Protein AF-A0A350WXW8-F1 (afdb_monomer_lite)

Radius of gyration: 30.73 Å; chains: 1; bounding box: 74×35×95 Å

Foldseek 3Di:
DPLDLQPLVVQQWLALVSLLVLLVQEDAALDDVAQDPGSCPSVSSRGSYLVSSVSSVVQYQDGDPVDPRIDGYDQDDPRDGSVNSCVNSCVQPDDPNFAKDWDKPDQEEAAQDKIKIFIDGSDDPAQKWKWKWKDAPPDPDIDTPGDTDRDRMDMDGHNDFGKMKIKMWIDRPVHNDTHMDIGIHGYHYDPPPDPPVVVVVVPDQWDQDPVRDTDGDDDPPPPPPPPDDDD

Secondary structure (DSSP, 8-state):
--TTTT-SS-SSB-SHHHHHHHHHH--SSS--SS----TT-SS-SSS-SHHHHHHHHHTTT-B-TT-TTPPPP-S-BTTB-HHHHHHHTTTTS--SS--PEEEES-SEEETT--EEEEEE-S-SSS--EEEEEEEETT-SPPEEEEEEES--EEEE---S-EEEEEEEEEEETTEEEEEEEEEEEEEEPPP----HHHHHHHS-S--B-TTSPBPPP------S----S--

Sequence (231 aa):
LDVYLGDVNGDGAIDILDAYAIGQEYEPMLMSSESTTSSADITQDGVVNYADMYFVMMNYLMQDLTRTDSKVPEEFYNGYDLYDVLESCGYFDEDTSLNVELLLSEDVVEAGTSVDFTAIPPVDYVPFEYEFSVREVNDQTWTVVKARGSEATTTWTPEVAGEYSVKVRIFYDEVEYVWQDNKMLTVTPKPVVIPEALDDLSSSDYYVAGDGSISAPLELVVGEDAEEAIA

Structure (mmCIF, N/CA/C/O backbone):
data_AF-A0A350WXW8-F1
#
_entry.id   AF-A0A350WXW8-F1
#
loop_
_atom_site.group_PDB
_atom_site.id
_atom_site.type_symbol
_atom_site.label_atom_id
_atom_site.label_alt_id
_atom_site.label_comp_id
_atom_site.label_asym_id
_atom_site.label_entity_id
_atom_site.label_seq_id
_atom_site.pdbx_PDB_ins_code
_atom_site.Cartn_x
_atom_site.Cartn_y
_atom_site.Cartn_z
_atom_site.occupancy
_atom_site.B_iso_or_equiv
_atom_site.auth_seq_id
_atom_site.auth_comp_id
_atom_site.auth_asym_id
_atom_site.auth_atom_id
_atom_site.pdbx_PDB_model_num
ATOM 1 N N . LEU A 1 1 ? 0.344 13.768 -19.242 1.00 42.88 1 LEU A N 1
ATOM 2 C CA . LEU A 1 1 ? 0.739 12.432 -18.772 1.00 42.88 1 LEU A CA 1
ATOM 3 C C . LEU A 1 1 ? 1.687 11.903 -19.820 1.00 42.88 1 LEU A C 1
ATOM 5 O O . LEU A 1 1 ? 1.246 11.703 -20.947 1.00 42.88 1 LEU A O 1
ATOM 9 N N . ASP A 1 2 ? 2.977 11.878 -19.489 1.00 53.44 2 ASP A N 1
ATOM 10 C CA . ASP A 1 2 ? 4.008 11.310 -20.356 1.00 53.44 2 ASP A CA 1
ATOM 11 C C . ASP A 1 2 ? 3.681 9.838 -20.575 1.00 53.44 2 ASP A C 1
ATOM 13 O O . ASP A 1 2 ? 3.474 9.099 -19.619 1.00 53.44 2 ASP A O 1
ATOM 17 N N . VAL A 1 3 ? 3.567 9.428 -21.833 1.00 53.97 3 VAL A N 1
ATOM 18 C CA . VAL A 1 3 ? 3.064 8.098 -22.216 1.00 53.97 3 VAL A CA 1
ATOM 19 C C . VAL A 1 3 ? 4.159 7.020 -22.062 1.00 53.97 3 VAL A C 1
ATOM 21 O O . VAL A 1 3 ? 3.974 5.895 -22.503 1.00 53.97 3 VAL A O 1
ATOM 24 N N . TYR A 1 4 ? 5.289 7.354 -21.421 1.00 71.75 4 TYR A N 1
ATOM 25 C CA . TYR A 1 4 ? 6.512 6.537 -21.389 1.00 71.75 4 TYR A CA 1
ATOM 26 C C . TYR A 1 4 ? 7.240 6.551 -20.032 1.00 71.75 4 TYR A C 1
ATOM 28 O O . TYR A 1 4 ? 8.449 6.341 -19.976 1.00 71.75 4 TYR A O 1
ATOM 36 N N . LEU A 1 5 ? 6.535 6.833 -18.929 1.00 86.06 5 LEU A N 1
ATOM 37 C CA . LEU A 1 5 ? 7.116 6.668 -17.590 1.00 86.06 5 LEU A CA 1
ATOM 38 C C . LEU A 1 5 ? 7.503 5.193 -17.401 1.00 86.06 5 LEU A C 1
ATOM 40 O O . LEU A 1 5 ? 6.625 4.338 -17.423 1.00 86.06 5 LEU A O 1
ATOM 44 N N . GLY A 1 6 ? 8.797 4.902 -17.266 1.00 90.19 6 GLY A N 1
ATOM 45 C CA . GLY A 1 6 ? 9.328 3.534 -17.231 1.00 90.19 6 GLY A CA 1
ATOM 46 C C . GLY A 1 6 ? 10.377 3.219 -18.305 1.00 90.19 6 GLY A C 1
ATOM 47 O O . GLY A 1 6 ? 11.071 2.225 -18.158 1.00 90.19 6 GLY A O 1
ATOM 48 N N . ASP A 1 7 ? 10.551 4.050 -19.342 1.00 94.50 7 ASP A N 1
ATOM 49 C CA . ASP A 1 7 ? 11.642 3.896 -20.333 1.00 94.50 7 ASP A CA 1
ATOM 50 C C . ASP A 1 7 ? 12.943 4.492 -19.764 1.00 94.50 7 ASP A C 1
ATOM 52 O O . ASP A 1 7 ? 13.343 5.619 -20.076 1.00 94.50 7 ASP A O 1
ATOM 56 N N . VAL A 1 8 ? 13.556 3.761 -18.833 1.00 94.62 8 VAL A N 1
ATOM 57 C CA . VAL A 1 8 ? 14.736 4.186 -18.063 1.00 94.62 8 VAL A CA 1
ATOM 58 C C . VAL A 1 8 ? 15.970 4.281 -18.951 1.00 94.62 8 VAL A C 1
ATOM 60 O O . VAL A 1 8 ? 16.817 5.160 -18.752 1.00 94.62 8 VAL A O 1
ATOM 63 N N . ASN A 1 9 ? 16.091 3.380 -19.927 1.00 93.62 9 ASN A N 1
ATOM 64 C CA . ASN A 1 9 ? 17.244 3.327 -20.818 1.00 93.62 9 ASN A CA 1
ATOM 65 C C . ASN A 1 9 ? 17.084 4.205 -22.085 1.00 93.62 9 ASN A C 1
ATOM 67 O O . ASN A 1 9 ? 18.074 4.482 -22.774 1.00 93.62 9 ASN A O 1
ATOM 71 N N . GLY A 1 10 ? 15.878 4.725 -22.338 1.00 93.44 10 GLY A N 1
ATOM 72 C CA . GLY A 1 10 ? 15.568 5.734 -23.353 1.00 93.44 10 GLY A CA 1
ATOM 73 C C . GLY A 1 10 ? 15.454 5.196 -24.782 1.00 93.44 10 GLY A C 1
ATOM 74 O O . GLY A 1 10 ? 15.582 5.976 -25.745 1.00 93.44 10 GLY A O 1
ATOM 75 N N . ASP A 1 11 ? 15.270 3.885 -24.944 1.00 94.81 11 ASP A N 1
ATOM 76 C CA . ASP A 1 11 ? 15.228 3.222 -26.248 1.00 94.81 11 ASP A CA 1
ATOM 77 C C . ASP A 1 11 ? 13.827 3.134 -26.867 1.00 94.81 11 ASP A C 1
ATOM 79 O O . ASP A 1 11 ? 13.668 2.602 -27.973 1.00 94.81 11 ASP A O 1
ATOM 83 N N . GLY A 1 12 ? 12.831 3.733 -26.214 1.00 94.00 12 GLY A N 1
ATOM 84 C CA . GLY A 1 12 ? 11.456 3.784 -26.684 1.00 94.00 12 GLY A CA 1
ATOM 85 C C . GLY A 1 12 ? 10.692 2.474 -26.508 1.00 94.00 12 GLY A C 1
ATOM 86 O O . GLY A 1 12 ? 9.624 2.348 -27.115 1.00 94.00 12 GLY A O 1
ATOM 87 N N . ALA A 1 13 ? 11.214 1.513 -25.749 1.00 95.50 13 ALA A N 1
ATOM 88 C CA . ALA A 1 13 ? 10.482 0.381 -25.196 1.00 95.50 13 ALA A CA 1
ATOM 89 C C . ALA A 1 13 ? 10.538 0.452 -23.663 1.00 95.50 13 ALA A C 1
ATOM 91 O O . ALA A 1 13 ? 11.476 1.001 -23.106 1.00 95.50 13 ALA A O 1
ATOM 92 N N . ILE A 1 14 ? 9.507 -0.062 -22.995 1.00 96.44 14 ILE A N 1
ATOM 93 C CA . ILE A 1 14 ? 9.517 -0.280 -21.546 1.00 96.44 14 ILE A CA 1
ATOM 94 C C . ILE A 1 14 ? 9.567 -1.781 -21.348 1.00 96.44 14 ILE A C 1
ATOM 96 O O . ILE A 1 14 ? 8.582 -2.468 -21.629 1.00 96.44 14 ILE A O 1
ATOM 100 N N . ASP A 1 15 ? 10.714 -2.308 -20.946 1.00 97.06 15 ASP A N 1
ATOM 101 C CA . ASP A 1 15 ? 10.948 -3.746 -20.951 1.00 97.06 15 ASP A CA 1
ATOM 102 C C . ASP A 1 15 ? 11.911 -4.220 -19.853 1.00 97.06 15 ASP A C 1
ATOM 104 O O . ASP A 1 15 ? 12.157 -3.535 -18.856 1.00 97.06 15 ASP A O 1
ATOM 108 N N . ILE A 1 16 ? 12.389 -5.464 -19.963 1.00 97.25 16 ILE A N 1
ATOM 109 C CA . ILE A 1 16 ? 13.260 -6.050 -18.939 1.00 97.25 16 ILE A CA 1
ATOM 110 C C . ILE A 1 16 ? 14.566 -5.270 -18.743 1.00 97.25 16 ILE A C 1
ATOM 112 O O . ILE A 1 16 ? 15.141 -5.319 -17.657 1.00 97.25 16 ILE A O 1
ATOM 116 N N . LEU A 1 17 ? 15.050 -4.550 -19.756 1.00 97.38 17 LEU A N 1
ATOM 117 C CA . LEU A 1 17 ? 16.267 -3.752 -19.645 1.00 97.38 17 LEU A CA 1
ATOM 118 C C . LEU A 1 17 ? 16.055 -2.536 -18.741 1.00 97.38 17 LEU A C 1
ATOM 120 O O . LEU A 1 17 ? 16.978 -2.167 -18.014 1.00 97.38 17 LEU A O 1
ATOM 124 N N . ASP A 1 18 ? 14.849 -1.964 -18.726 1.00 97.31 18 ASP A N 1
ATOM 125 C CA . ASP A 1 18 ? 14.488 -0.878 -17.811 1.00 97.31 18 ASP A CA 1
ATOM 126 C C . ASP A 1 18 ? 14.335 -1.380 -16.383 1.00 97.31 18 ASP A C 1
ATOM 128 O O . ASP A 1 18 ? 14.915 -0.807 -15.460 1.00 97.31 18 ASP A O 1
ATOM 132 N N . ALA A 1 19 ? 13.641 -2.508 -16.205 1.00 96.44 19 ALA A N 1
ATOM 133 C CA . ALA A 1 19 ? 13.541 -3.156 -14.901 1.00 96.44 19 ALA A CA 1
ATOM 134 C C . ALA A 1 19 ? 14.931 -3.525 -14.365 1.00 96.44 19 ALA A C 1
ATOM 136 O O . ALA A 1 19 ? 15.238 -3.278 -13.202 1.00 96.44 19 ALA A O 1
ATOM 137 N N . TYR A 1 20 ? 15.804 -4.068 -15.220 1.00 96.25 20 TYR A N 1
ATOM 138 C CA . TYR A 1 20 ? 17.182 -4.386 -14.856 1.00 96.25 20 TYR A CA 1
ATOM 139 C C . TYR A 1 20 ? 17.964 -3.128 -14.464 1.00 96.25 20 TYR A C 1
ATOM 141 O O . TYR A 1 20 ? 18.709 -3.172 -13.488 1.00 96.25 20 TYR A O 1
ATOM 149 N N . ALA A 1 21 ? 17.789 -2.013 -15.184 1.00 95.38 21 ALA A N 1
ATOM 150 C CA . ALA A 1 21 ? 18.429 -0.741 -14.857 1.00 95.38 21 ALA A CA 1
ATOM 151 C C . ALA A 1 21 ? 18.006 -0.226 -13.472 1.00 95.38 21 ALA A C 1
ATOM 153 O O . ALA A 1 21 ? 18.879 0.115 -12.676 1.00 95.38 21 ALA A O 1
ATOM 154 N N . ILE A 1 22 ? 16.707 -0.262 -13.149 1.00 94.88 22 ILE A N 1
ATOM 155 C CA . ILE A 1 22 ? 16.221 0.061 -11.797 1.00 94.88 22 ILE A CA 1
ATOM 156 C C . ILE A 1 22 ? 16.791 -0.919 -10.773 1.00 94.88 22 ILE A C 1
ATOM 158 O O . ILE A 1 22 ? 17.334 -0.500 -9.757 1.00 94.88 22 ILE A O 1
ATOM 162 N N . GLY A 1 23 ? 16.737 -2.222 -11.053 1.00 94.00 23 GLY A N 1
ATOM 163 C CA . GLY A 1 23 ? 17.208 -3.270 -10.148 1.00 94.00 23 GLY A CA 1
ATOM 164 C C . GLY A 1 23 ? 18.686 -3.152 -9.751 1.00 94.00 23 GLY A C 1
ATOM 165 O O . GLY A 1 23 ? 19.059 -3.625 -8.682 1.00 94.00 23 GLY A O 1
ATOM 166 N N . GLN A 1 24 ? 19.537 -2.513 -10.567 1.00 93.06 24 GLN A N 1
ATOM 167 C CA . GLN A 1 24 ? 20.943 -2.251 -10.211 1.00 93.06 24 GLN A CA 1
ATOM 168 C C . GLN A 1 24 ? 21.117 -1.162 -9.145 1.00 93.06 24 GLN A C 1
ATOM 170 O O . GLN A 1 24 ? 22.148 -1.136 -8.470 1.00 93.06 24 GLN A O 1
ATOM 175 N N . GLU A 1 25 ? 20.151 -0.258 -9.028 1.00 92.62 25 GLU A N 1
ATOM 176 C CA . GLU A 1 25 ? 20.187 0.901 -8.131 1.00 92.62 25 GLU A CA 1
ATOM 177 C C . GLU A 1 25 ? 19.132 0.807 -7.023 1.00 92.62 25 GLU A C 1
ATOM 179 O O . GLU A 1 25 ? 19.069 1.682 -6.167 1.00 92.62 25 GLU A O 1
ATOM 184 N N . TYR A 1 26 ? 18.330 -0.259 -7.032 1.00 90.38 26 TYR A N 1
ATOM 185 C CA . TYR A 1 26 ? 17.201 -0.455 -6.139 1.00 90.38 26 TYR A CA 1
ATOM 186 C C . TYR A 1 26 ? 17.633 -0.504 -4.672 1.00 90.38 26 TYR A C 1
ATOM 188 O O . TYR A 1 26 ? 18.373 -1.393 -4.239 1.00 90.38 26 TYR A O 1
ATOM 196 N N . GLU A 1 27 ? 17.103 0.430 -3.895 1.00 85.44 27 GLU A N 1
ATOM 197 C CA . GLU A 1 27 ? 17.219 0.487 -2.452 1.00 85.44 27 GLU A CA 1
ATOM 198 C C . GLU A 1 27 ? 15.822 0.321 -1.841 1.00 85.44 27 GLU A C 1
ATOM 200 O O . GLU A 1 27 ? 14.969 1.193 -1.995 1.00 85.44 27 GLU A O 1
ATOM 205 N N . PRO A 1 28 ? 15.550 -0.776 -1.114 1.00 70.81 28 PRO A N 1
ATOM 206 C CA . PRO A 1 28 ? 14.216 -1.030 -0.583 1.00 70.81 28 PRO A CA 1
ATOM 207 C C . PRO A 1 28 ? 13.777 -0.030 0.498 1.00 70.81 28 PRO A C 1
ATOM 209 O O . PRO A 1 28 ? 12.603 -0.027 0.823 1.00 70.81 28 PRO A O 1
ATOM 212 N N . MET A 1 29 ? 14.668 0.800 1.062 1.00 63.56 29 MET A N 1
ATOM 213 C CA . MET A 1 29 ? 14.346 1.747 2.142 1.00 63.56 29 MET A CA 1
ATOM 214 C C . MET A 1 29 ? 14.080 3.167 1.625 1.00 63.56 29 MET A C 1
ATOM 216 O O . MET A 1 29 ? 14.903 3.722 0.907 1.00 63.56 29 MET A O 1
ATOM 220 N N . LEU A 1 30 ? 13.042 3.832 2.147 1.00 57.66 30 LEU A N 1
ATOM 221 C CA . LEU A 1 30 ? 12.682 5.234 1.847 1.00 57.66 30 LEU A CA 1
ATOM 222 C C . LEU A 1 30 ? 13.730 6.296 2.251 1.00 57.66 30 LEU A C 1
ATOM 224 O O . LEU A 1 30 ? 13.538 7.485 2.002 1.00 57.66 30 LEU A O 1
ATOM 228 N N . MET A 1 31 ? 14.807 5.917 2.942 1.00 52.44 31 MET A N 1
ATOM 229 C CA . MET A 1 31 ? 15.793 6.854 3.491 1.00 52.44 31 MET A CA 1
ATOM 230 C C . MET A 1 31 ? 17.213 6.415 3.150 1.00 52.44 31 MET A C 1
ATOM 232 O O . MET A 1 31 ? 17.982 6.014 4.029 1.00 52.44 31 MET A O 1
ATOM 236 N N . SER A 1 32 ? 17.592 6.553 1.883 1.00 53.41 32 SER A N 1
ATOM 237 C CA . SER A 1 32 ? 19.005 6.736 1.574 1.00 53.41 32 SER A CA 1
ATOM 238 C C . SER A 1 32 ? 19.417 8.143 2.041 1.00 53.41 32 SER A C 1
ATOM 240 O O . SER A 1 32 ? 18.672 9.120 1.932 1.00 53.41 32 SER A O 1
ATOM 242 N N . SER A 1 33 ? 20.612 8.283 2.616 1.00 52.28 33 SER A N 1
ATOM 243 C CA . SER A 1 33 ? 21.150 9.604 2.974 1.00 52.28 33 SER A CA 1
ATOM 244 C C . SER A 1 33 ? 21.686 10.380 1.763 1.00 52.28 33 SER A C 1
ATOM 246 O O . SER A 1 33 ? 22.248 11.465 1.937 1.00 52.28 33 SER A O 1
ATOM 248 N N . GLU A 1 34 ? 21.560 9.825 0.556 1.00 58.41 34 GLU A N 1
ATOM 249 C CA . GLU A 1 34 ? 22.116 10.372 -0.675 1.00 58.41 34 GLU A CA 1
ATOM 250 C C . GLU A 1 34 ? 21.033 10.444 -1.752 1.00 58.41 34 GLU A C 1
ATOM 252 O O . GLU A 1 34 ? 20.682 9.451 -2.373 1.00 58.41 34 GLU A O 1
ATOM 257 N N . SER A 1 35 ? 20.530 11.655 -2.002 1.00 63.03 35 SER A N 1
ATOM 258 C CA . SER A 1 35 ? 19.658 11.911 -3.149 1.00 63.03 35 SER A CA 1
ATOM 259 C C . SER A 1 35 ? 20.392 11.535 -4.435 1.00 63.03 35 SER A C 1
ATOM 261 O O . SER A 1 35 ? 21.440 12.108 -4.759 1.00 63.03 35 SER A O 1
ATOM 263 N N . THR A 1 36 ? 19.840 10.566 -5.157 1.00 67.31 36 THR A N 1
ATOM 264 C CA . THR A 1 36 ? 20.299 10.207 -6.495 1.00 67.31 36 THR A CA 1
ATOM 265 C C . THR A 1 36 ? 19.667 11.147 -7.531 1.00 67.31 36 THR A C 1
ATOM 267 O O . THR A 1 36 ? 18.727 11.883 -7.249 1.00 67.31 36 THR A O 1
ATOM 270 N N . THR A 1 37 ? 20.248 11.199 -8.731 1.00 74.75 37 THR A N 1
ATOM 271 C CA . THR A 1 37 ? 19.653 11.879 -9.906 1.00 74.75 37 THR A CA 1
ATOM 272 C C . THR A 1 37 ? 19.651 10.930 -11.101 1.00 74.75 37 THR A C 1
ATOM 274 O O . THR A 1 37 ? 19.855 11.336 -12.248 1.00 74.75 37 THR A O 1
ATOM 277 N N . SER A 1 38 ? 19.531 9.635 -10.802 1.00 87.50 38 SER A N 1
ATOM 278 C CA . SER A 1 38 ? 19.589 8.577 -11.799 1.00 87.50 38 SER A CA 1
ATOM 279 C C . SER A 1 38 ? 18.364 8.617 -12.702 1.00 87.50 38 SER A C 1
ATOM 281 O O . SER A 1 38 ? 17.298 9.061 -12.290 1.00 87.50 38 SER A O 1
ATOM 283 N N . SER A 1 39 ? 18.489 8.116 -13.932 1.00 88.88 39 SER A N 1
ATOM 284 C CA . SER A 1 39 ? 17.312 7.865 -14.771 1.00 88.88 39 SER A CA 1
ATOM 285 C C . SER A 1 39 ? 16.409 6.773 -14.191 1.00 88.88 39 SER A C 1
ATOM 287 O O . SER A 1 39 ? 15.249 6.691 -14.585 1.00 88.88 39 SER A O 1
ATOM 289 N N . ALA A 1 40 ? 16.931 5.955 -13.270 1.00 92.50 40 ALA A N 1
ATOM 290 C CA . ALA A 1 40 ? 16.166 4.972 -12.514 1.00 92.50 40 ALA A CA 1
ATOM 291 C C . ALA A 1 40 ? 15.287 5.598 -11.412 1.00 92.50 40 ALA A C 1
ATOM 293 O O . ALA A 1 40 ? 14.329 4.959 -10.994 1.00 92.50 40 ALA A O 1
ATOM 294 N N . ASP A 1 41 ? 15.575 6.831 -10.971 1.00 91.19 41 ASP A N 1
ATOM 295 C CA . ASP A 1 41 ? 14.737 7.600 -10.036 1.00 91.19 41 ASP A CA 1
ATOM 296 C C . ASP A 1 41 ? 13.639 8.321 -10.836 1.00 91.19 41 ASP A C 1
ATOM 298 O O . ASP A 1 41 ? 13.720 9.508 -11.176 1.00 91.19 41 ASP A O 1
ATOM 302 N N . ILE A 1 42 ? 12.635 7.543 -11.237 1.00 90.56 42 ILE A N 1
ATOM 303 C CA . ILE A 1 42 ? 11.511 7.982 -12.067 1.00 90.56 42 ILE A CA 1
ATOM 304 C C . ILE A 1 42 ? 10.633 8.969 -11.294 1.00 90.56 42 ILE A C 1
ATOM 306 O O . ILE A 1 42 ? 10.122 9.934 -11.879 1.00 90.56 42 ILE A O 1
ATOM 310 N N . THR A 1 43 ? 10.446 8.737 -9.994 1.00 86.56 43 THR A N 1
ATOM 311 C CA . THR A 1 43 ? 9.607 9.577 -9.129 1.00 86.56 43 THR A CA 1
ATOM 312 C C . THR A 1 43 ? 10.286 10.874 -8.700 1.00 86.56 43 THR A C 1
ATOM 314 O O . THR A 1 43 ? 9.591 11.826 -8.329 1.00 86.56 43 THR A O 1
ATOM 317 N N . GLN A 1 44 ? 11.611 10.958 -8.853 1.00 87.44 44 GLN A N 1
ATOM 318 C CA . GLN A 1 44 ? 12.449 12.097 -8.472 1.00 87.44 44 GLN A CA 1
ATOM 319 C C . GLN A 1 44 ? 12.345 12.420 -6.979 1.00 87.44 44 GLN A C 1
ATOM 321 O O . GLN A 1 44 ? 12.440 13.588 -6.578 1.00 87.44 44 GLN A O 1
ATOM 326 N N . ASP A 1 45 ? 12.123 11.395 -6.156 1.00 83.12 45 ASP A N 1
ATOM 327 C CA . ASP A 1 45 ? 12.102 11.526 -4.701 1.00 83.12 45 ASP A CA 1
ATOM 328 C C . ASP A 1 45 ? 13.514 11.417 -4.089 1.00 83.12 45 ASP A C 1
ATOM 330 O O . ASP A 1 45 ? 13.717 11.742 -2.913 1.00 83.12 45 ASP A O 1
ATOM 334 N N . GLY A 1 46 ? 14.510 11.085 -4.920 1.00 85.88 46 GLY A N 1
ATOM 335 C CA . GLY A 1 46 ? 15.913 10.959 -4.564 1.00 85.88 46 GLY A CA 1
ATOM 336 C C . GLY A 1 46 ? 16.342 9.533 -4.225 1.00 85.88 46 GLY A C 1
ATOM 337 O O . GLY A 1 46 ? 17.532 9.346 -3.958 1.00 85.88 46 GLY A O 1
ATOM 338 N N . VAL A 1 47 ? 15.442 8.545 -4.239 1.00 85.62 47 VAL A N 1
ATOM 339 C CA . VAL A 1 47 ? 15.727 7.151 -3.878 1.00 85.62 47 VAL A CA 1
ATOM 340 C C . VAL A 1 47 ? 15.116 6.214 -4.914 1.00 85.62 47 VAL A C 1
ATOM 342 O O . VAL A 1 47 ? 13.908 6.161 -5.058 1.00 85.62 47 VAL A O 1
ATOM 345 N N . VAL A 1 48 ? 15.938 5.385 -5.560 1.00 89.62 48 VAL A N 1
ATOM 346 C CA . VAL A 1 48 ? 15.437 4.362 -6.489 1.00 89.62 48 VAL A CA 1
ATOM 347 C C . VAL A 1 48 ? 14.839 3.205 -5.691 1.00 89.62 48 VAL A C 1
ATOM 349 O O . VAL A 1 48 ? 15.580 2.430 -5.093 1.00 89.62 48 VAL A O 1
ATOM 352 N N . ASN A 1 49 ? 13.516 3.076 -5.658 1.00 86.25 49 ASN A N 1
ATOM 353 C CA . ASN A 1 49 ? 12.829 2.078 -4.834 1.00 86.25 49 ASN A CA 1
ATOM 354 C C . ASN A 1 49 ? 11.597 1.471 -5.542 1.00 86.25 49 ASN A C 1
ATOM 356 O O . ASN A 1 49 ? 11.453 1.529 -6.768 1.00 86.25 49 ASN A O 1
ATOM 360 N N . TYR A 1 50 ? 10.714 0.810 -4.785 1.00 85.75 50 TYR A N 1
ATOM 361 C CA . TYR A 1 50 ? 9.507 0.166 -5.321 1.00 85.75 50 TYR A CA 1
ATOM 362 C C . TYR A 1 50 ? 8.605 1.135 -6.101 1.00 85.75 50 TYR A C 1
ATOM 364 O O . TYR A 1 50 ? 7.937 0.715 -7.046 1.00 85.75 50 TYR A O 1
ATOM 372 N N . ALA A 1 51 ? 8.609 2.417 -5.725 1.00 84.25 51 ALA A N 1
ATOM 373 C CA . ALA A 1 51 ? 7.897 3.497 -6.385 1.00 84.25 51 ALA A CA 1
ATOM 374 C C . ALA A 1 51 ? 8.314 3.659 -7.848 1.00 84.25 51 ALA A C 1
ATOM 376 O O . ALA A 1 51 ? 7.460 3.824 -8.718 1.00 84.25 51 ALA A O 1
ATOM 377 N N . ASP A 1 52 ? 9.613 3.583 -8.131 1.00 90.00 52 ASP A N 1
ATOM 378 C CA . ASP A 1 52 ? 10.142 3.713 -9.486 1.00 90.00 52 ASP A CA 1
ATOM 379 C C . ASP A 1 52 ? 9.894 2.439 -10.286 1.00 90.00 52 ASP A C 1
ATOM 381 O O . ASP A 1 52 ? 9.391 2.487 -11.411 1.00 90.00 52 ASP A O 1
ATOM 385 N N . MET A 1 53 ? 10.159 1.282 -9.671 1.00 91.12 53 MET A N 1
ATOM 386 C CA . MET A 1 53 ? 9.904 -0.018 -10.294 1.00 91.12 53 MET A CA 1
ATOM 387 C C . MET A 1 53 ? 8.420 -0.194 -10.662 1.00 91.12 53 MET A C 1
ATOM 389 O O . MET A 1 53 ? 8.115 -0.733 -11.727 1.00 91.12 53 MET A O 1
ATOM 393 N N . TYR A 1 54 ? 7.496 0.338 -9.854 1.00 88.50 54 TYR A N 1
ATOM 394 C CA . TYR A 1 54 ? 6.059 0.352 -10.148 1.00 88.50 54 TYR A CA 1
ATOM 395 C C . TYR A 1 54 ? 5.747 0.966 -11.522 1.00 88.50 54 TYR A C 1
ATOM 397 O O . TYR A 1 54 ? 4.931 0.423 -12.268 1.00 88.50 54 TYR A O 1
ATOM 405 N N . PHE A 1 55 ? 6.417 2.059 -11.908 1.00 89.69 55 PHE A N 1
ATOM 406 C CA . PHE A 1 55 ? 6.184 2.683 -13.215 1.00 89.69 55 PHE A CA 1
ATOM 407 C C . PHE A 1 55 ? 6.676 1.827 -14.381 1.00 89.69 55 PHE A C 1
ATOM 409 O O . PHE A 1 55 ? 6.040 1.849 -15.434 1.00 89.69 55 PHE A O 1
ATOM 416 N N . VAL A 1 56 ? 7.748 1.050 -14.204 1.00 92.88 56 VAL A N 1
ATOM 417 C CA . VAL A 1 56 ? 8.183 0.071 -15.214 1.00 92.88 56 VAL A CA 1
ATOM 418 C C . VAL A 1 56 ? 7.171 -1.063 -15.324 1.00 92.88 56 VAL A C 1
ATOM 420 O O . VAL A 1 56 ? 6.743 -1.387 -16.427 1.00 92.88 56 VAL A O 1
ATOM 423 N N . MET A 1 57 ? 6.738 -1.629 -14.196 1.00 90.38 57 MET A N 1
ATOM 424 C CA . MET A 1 57 ? 5.820 -2.775 -14.166 1.00 90.38 57 MET A CA 1
ATOM 425 C C . MET A 1 57 ? 4.449 -2.441 -14.760 1.00 90.38 57 MET A C 1
ATOM 427 O O . MET A 1 57 ? 3.961 -3.143 -15.646 1.00 90.38 57 MET A O 1
ATOM 431 N N . MET A 1 58 ? 3.870 -1.305 -14.365 1.00 87.19 58 MET A N 1
ATOM 432 C CA . MET A 1 58 ? 2.590 -0.819 -14.894 1.00 87.19 58 MET A CA 1
ATOM 433 C C . MET A 1 58 ? 2.583 -0.624 -16.407 1.00 87.19 58 MET A C 1
ATOM 435 O O . MET A 1 58 ? 1.531 -0.691 -17.045 1.00 87.19 58 MET A O 1
ATOM 439 N N . ASN A 1 59 ? 3.756 -0.341 -16.965 1.00 91.38 59 ASN A N 1
ATOM 440 C CA . ASN A 1 59 ? 3.944 0.005 -18.359 1.00 91.38 59 ASN A CA 1
ATOM 441 C C . ASN A 1 59 ? 4.748 -1.059 -19.122 1.00 91.38 59 ASN A C 1
ATOM 443 O O . ASN A 1 59 ? 5.165 -0.820 -20.256 1.00 91.38 59 ASN A O 1
ATOM 447 N N . TYR A 1 60 ? 4.943 -2.234 -18.520 1.00 93.25 60 TYR A N 1
ATOM 448 C CA . TYR A 1 60 ? 5.807 -3.279 -19.044 1.00 93.25 60 TYR A CA 1
ATOM 449 C C . TYR A 1 60 ? 5.327 -3.761 -20.419 1.00 93.25 60 TYR A C 1
ATOM 451 O O . TYR A 1 60 ? 4.139 -4.006 -20.646 1.00 93.25 60 TYR A O 1
ATOM 459 N N . LEU A 1 61 ? 6.271 -3.887 -21.349 1.00 95.19 61 LEU A N 1
ATOM 460 C CA . LEU A 1 61 ? 6.085 -4.184 -22.772 1.00 95.19 61 LEU A CA 1
ATOM 461 C C . LEU A 1 61 ? 5.373 -3.098 -23.588 1.00 95.19 61 LEU A C 1
ATOM 463 O O . LEU A 1 61 ? 4.930 -3.359 -24.714 1.00 95.19 61 LEU A O 1
ATOM 467 N N . MET A 1 62 ? 5.268 -1.870 -23.077 1.00 94.62 62 MET A N 1
ATOM 468 C CA . MET A 1 62 ? 4.842 -0.748 -23.909 1.00 94.62 62 MET A CA 1
ATOM 469 C C . MET A 1 62 ? 5.946 -0.290 -24.862 1.00 94.62 62 MET A C 1
ATOM 471 O O . MET A 1 62 ? 7.134 -0.372 -24.572 1.00 94.62 62 MET A O 1
ATOM 475 N N . GLN A 1 63 ? 5.528 0.218 -26.022 1.00 94.00 63 GLN A N 1
ATOM 476 C CA . GLN A 1 63 ? 6.414 0.687 -27.082 1.00 94.00 63 GLN A CA 1
ATOM 477 C C . GLN A 1 63 ? 5.989 2.075 -27.574 1.00 94.00 63 GLN A C 1
ATOM 479 O O . GLN A 1 63 ? 4.818 2.303 -27.897 1.00 94.00 63 GLN A O 1
ATOM 484 N N . ASP A 1 64 ? 6.952 2.983 -27.731 1.00 92.31 64 ASP A N 1
ATOM 485 C CA . ASP A 1 64 ? 6.752 4.280 -28.373 1.00 92.31 64 ASP A CA 1
ATOM 486 C C . ASP A 1 64 ? 6.704 4.174 -29.903 1.00 92.31 64 ASP A C 1
ATOM 488 O O . ASP A 1 64 ? 7.677 4.414 -30.619 1.00 92.31 64 ASP A O 1
ATOM 492 N N . LEU A 1 65 ? 5.510 3.918 -30.433 1.00 91.38 65 LEU A N 1
ATOM 493 C CA . LEU A 1 65 ? 5.278 3.860 -31.880 1.00 91.38 65 LEU A CA 1
ATOM 494 C C . LEU A 1 65 ? 5.380 5.221 -32.598 1.00 91.38 65 LEU A C 1
ATOM 496 O O . LEU A 1 65 ? 5.258 5.274 -33.826 1.00 91.38 65 LEU A O 1
ATOM 500 N N . THR A 1 66 ? 5.566 6.330 -31.874 1.00 90.75 66 THR A N 1
ATOM 501 C CA . THR A 1 66 ? 5.770 7.656 -32.482 1.00 90.75 66 THR A CA 1
ATOM 502 C C . THR A 1 66 ? 7.228 7.893 -32.875 1.00 90.75 66 THR A C 1
ATOM 504 O O . THR A 1 66 ? 7.509 8.728 -33.743 1.00 90.75 66 THR A O 1
ATOM 507 N N . ARG A 1 67 ? 8.150 7.125 -32.285 1.00 88.06 67 ARG A N 1
ATOM 508 C CA . ARG A 1 67 ? 9.589 7.186 -32.530 1.00 88.06 67 ARG A CA 1
ATOM 509 C C . ARG A 1 67 ? 10.014 6.213 -33.616 1.00 88.06 67 ARG A C 1
ATOM 511 O O . ARG A 1 67 ? 9.634 5.050 -33.640 1.00 88.06 67 ARG A O 1
ATOM 518 N N . THR A 1 68 ? 10.862 6.686 -34.525 1.00 91.31 68 THR A N 1
ATOM 519 C CA . THR A 1 68 ? 11.419 5.842 -35.594 1.00 91.31 68 THR A CA 1
ATOM 520 C C . THR A 1 68 ? 12.541 4.925 -35.116 1.00 91.31 68 THR A C 1
ATOM 522 O O . THR A 1 68 ? 12.903 3.993 -35.827 1.00 91.31 68 THR A O 1
ATOM 525 N N . ASP A 1 69 ? 13.132 5.238 -33.964 1.00 93.00 69 ASP A N 1
ATOM 526 C CA . ASP A 1 69 ? 14.230 4.514 -33.325 1.00 93.00 69 ASP A CA 1
ATOM 527 C C . ASP A 1 69 ? 13.773 3.628 -32.157 1.00 93.00 69 ASP A C 1
ATOM 529 O O . ASP A 1 69 ? 14.621 2.975 -31.557 1.00 93.00 69 ASP A O 1
ATOM 533 N N . SER A 1 70 ? 12.466 3.583 -31.864 1.00 94.12 70 SER A N 1
ATOM 534 C CA . SER A 1 70 ? 11.908 2.753 -30.794 1.00 94.12 70 SER A CA 1
ATOM 535 C C . SER A 1 70 ? 12.211 1.272 -31.028 1.00 94.12 70 SER A C 1
ATOM 537 O O . SER A 1 70 ? 11.979 0.736 -32.123 1.00 94.12 70 SER A O 1
ATOM 539 N N . LYS A 1 71 ? 12.736 0.607 -29.996 1.00 95.69 71 LYS A N 1
ATOM 540 C CA . LYS A 1 71 ? 12.960 -0.840 -30.015 1.00 95.69 71 LYS A CA 1
ATOM 541 C C . LYS A 1 71 ? 11.667 -1.616 -29.793 1.00 95.69 71 LYS A C 1
ATOM 543 O O . LYS A 1 71 ? 10.656 -1.080 -29.359 1.00 95.69 71 LYS A O 1
ATOM 548 N N . VAL A 1 72 ? 11.699 -2.896 -30.155 1.00 95.88 72 VAL A N 1
ATOM 549 C CA . VAL A 1 72 ? 10.633 -3.838 -29.800 1.00 95.88 72 VAL A CA 1
ATOM 550 C C . VAL A 1 72 ? 10.889 -4.288 -28.360 1.00 95.88 72 VAL A C 1
ATOM 552 O O . VAL A 1 72 ? 12.007 -4.742 -28.123 1.00 95.88 72 VAL A O 1
ATOM 555 N N . PRO A 1 73 ? 9.901 -4.201 -27.451 1.00 97.12 73 PRO A N 1
ATOM 556 C CA . PRO A 1 73 ? 10.074 -4.617 -26.062 1.00 97.12 73 PRO A CA 1
ATOM 557 C C . PRO A 1 73 ? 10.499 -6.081 -25.913 1.00 97.12 73 PRO A C 1
ATOM 559 O O . PRO A 1 73 ? 9.975 -6.964 -26.606 1.00 97.12 73 PRO A O 1
ATOM 562 N N . GLU A 1 74 ? 11.423 -6.336 -24.989 1.00 97.12 74 GLU A N 1
ATOM 563 C CA . GLU A 1 74 ? 11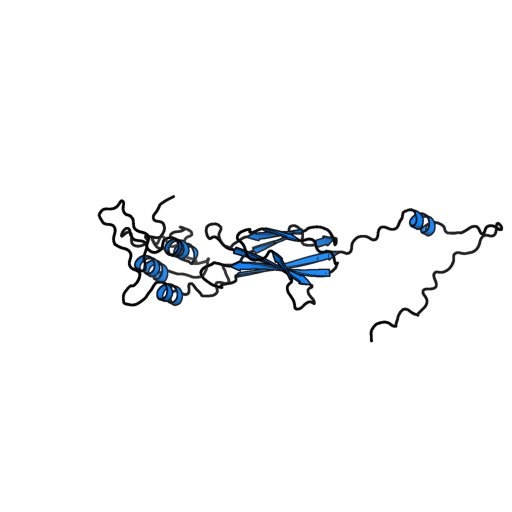.943 -7.663 -24.658 1.00 97.12 74 GLU A CA 1
ATOM 564 C C . GLU A 1 74 ? 11.403 -8.193 -23.312 1.00 97.12 74 GLU A C 1
ATOM 566 O O . GLU A 1 74 ? 11.525 -7.566 -22.264 1.00 97.12 74 GLU A O 1
ATOM 571 N N . GLU A 1 75 ? 10.854 -9.411 -23.318 1.00 96.19 75 GLU A N 1
ATOM 572 C CA . GLU A 1 75 ? 10.427 -10.106 -22.087 1.00 96.19 75 GLU A CA 1
ATOM 573 C C . GLU A 1 75 ? 11.591 -10.789 -21.347 1.00 96.19 75 GLU A C 1
ATOM 575 O O . GLU A 1 75 ? 11.480 -11.113 -20.168 1.00 96.19 75 GLU A O 1
ATOM 580 N N . PHE A 1 76 ? 12.707 -11.036 -22.043 1.00 96.56 76 PHE A N 1
ATOM 581 C CA . PHE A 1 76 ? 13.834 -11.810 -21.528 1.00 96.56 76 PHE A CA 1
ATOM 582 C C . PHE A 1 76 ? 15.164 -11.166 -21.884 1.00 96.56 76 PHE A C 1
ATOM 584 O O . PHE A 1 76 ? 15.403 -10.824 -23.040 1.00 96.56 76 PHE A O 1
ATOM 591 N N . TYR A 1 77 ? 16.085 -11.147 -20.926 1.00 94.31 77 TYR A N 1
ATOM 592 C CA . TYR A 1 77 ? 17.444 -10.663 -21.120 1.00 94.31 77 TYR A CA 1
ATOM 593 C C . TYR A 1 77 ? 18.436 -11.650 -20.517 1.00 94.31 77 TYR A C 1
ATOM 595 O O . TYR A 1 77 ? 18.408 -11.963 -19.331 1.00 94.31 77 TYR A O 1
ATOM 603 N N . ASN A 1 78 ? 19.317 -12.197 -21.359 1.00 94.38 78 ASN A N 1
ATOM 604 C CA . ASN A 1 78 ? 20.284 -13.235 -20.975 1.00 94.38 78 ASN A CA 1
ATOM 605 C C . ASN A 1 78 ? 19.670 -14.473 -20.284 1.00 94.38 78 ASN A C 1
ATOM 607 O O . ASN A 1 78 ? 20.357 -15.166 -19.535 1.00 94.38 78 ASN A O 1
ATOM 611 N N . GLY A 1 79 ? 18.407 -14.787 -20.584 1.00 93.94 79 GLY A N 1
ATOM 612 C CA . GLY A 1 79 ? 17.687 -15.925 -20.007 1.00 93.94 79 GLY A CA 1
ATOM 613 C C . GLY A 1 79 ? 17.011 -15.644 -18.665 1.00 93.94 79 GLY A C 1
ATOM 614 O O . GLY A 1 79 ? 16.428 -16.576 -18.125 1.00 93.94 79 GLY A O 1
ATOM 615 N N . TYR A 1 80 ? 17.080 -14.406 -18.176 1.00 94.88 80 TYR A N 1
ATOM 616 C CA . TYR A 1 80 ? 16.303 -13.919 -17.040 1.00 94.88 80 TYR A CA 1
ATOM 617 C C . TYR A 1 80 ? 15.034 -13.229 -17.534 1.00 94.88 80 TYR A C 1
ATOM 619 O O . TYR A 1 80 ? 15.058 -12.632 -18.618 1.00 94.88 80 TYR A O 1
ATOM 627 N N . ASP A 1 81 ? 13.962 -13.318 -16.757 1.00 95.50 81 ASP A N 1
ATOM 628 C CA . ASP A 1 81 ? 12.721 -12.569 -16.953 1.00 95.50 81 ASP A CA 1
ATOM 629 C C . ASP A 1 81 ? 12.570 -11.428 -15.923 1.00 95.50 81 ASP A C 1
ATOM 631 O O . ASP A 1 81 ? 13.462 -11.168 -15.110 1.00 95.50 81 ASP A O 1
ATOM 635 N N . LEU A 1 82 ? 11.454 -10.695 -15.985 1.00 94.12 82 LEU A N 1
ATOM 636 C CA . LEU A 1 82 ? 11.164 -9.610 -15.043 1.00 94.12 82 LEU A CA 1
ATOM 637 C C . LEU A 1 82 ? 11.140 -10.097 -13.584 1.00 94.12 82 LEU A C 1
ATOM 639 O O . LEU A 1 82 ? 11.625 -9.394 -12.702 1.00 94.12 82 LEU A O 1
ATOM 643 N N . TYR A 1 83 ? 10.600 -11.288 -13.321 1.00 91.19 83 TYR A N 1
ATOM 644 C CA . TYR A 1 83 ? 10.486 -11.813 -11.963 1.00 91.19 83 TYR A CA 1
ATOM 645 C C . TYR A 1 83 ? 11.866 -12.097 -11.363 1.00 91.19 83 TYR A C 1
ATOM 647 O O . TYR A 1 83 ? 12.105 -11.747 -10.208 1.00 91.19 83 TYR A O 1
ATOM 655 N N . ASP A 1 84 ? 12.792 -12.640 -12.161 1.00 94.56 84 ASP A N 1
ATOM 656 C CA . ASP A 1 84 ? 14.184 -12.832 -11.741 1.00 94.56 84 ASP A CA 1
ATOM 657 C C . ASP A 1 84 ? 14.837 -11.505 -11.310 1.00 94.56 84 ASP A C 1
ATOM 659 O O . ASP A 1 84 ? 15.576 -11.463 -10.323 1.00 94.56 84 ASP A O 1
ATOM 663 N N . VAL A 1 85 ? 14.560 -10.405 -12.025 1.00 94.81 85 VAL A N 1
ATOM 664 C CA . VAL A 1 85 ? 15.071 -9.070 -11.670 1.00 94.81 85 VAL A CA 1
ATOM 665 C C . VAL A 1 85 ? 14.495 -8.612 -10.332 1.00 94.81 85 VAL A C 1
ATOM 667 O O . VAL A 1 85 ? 15.272 -8.261 -9.442 1.00 94.81 85 VAL A O 1
ATOM 670 N N . LEU A 1 86 ? 13.168 -8.669 -10.175 1.00 91.56 86 LEU A N 1
ATOM 671 C CA . LEU A 1 86 ? 12.462 -8.248 -8.959 1.00 91.56 86 LEU A CA 1
ATOM 672 C C . LEU A 1 86 ? 12.915 -9.043 -7.728 1.00 91.56 86 LEU A C 1
ATOM 674 O O . LEU A 1 86 ? 13.180 -8.468 -6.672 1.00 91.56 86 LEU A O 1
ATOM 678 N N . GLU A 1 87 ? 13.064 -10.361 -7.870 1.00 89.62 87 GLU A N 1
ATOM 679 C CA . GLU A 1 87 ? 13.591 -11.215 -6.805 1.00 89.62 87 GLU A CA 1
ATOM 680 C C . GLU A 1 87 ? 15.041 -10.842 -6.471 1.00 89.62 87 GLU A C 1
ATOM 682 O O . GLU A 1 87 ? 15.394 -10.701 -5.301 1.00 89.62 87 GLU A O 1
ATOM 687 N N . SER A 1 88 ? 15.883 -10.624 -7.486 1.00 91.81 88 SER A N 1
ATOM 688 C CA . SER A 1 88 ? 17.306 -10.337 -7.276 1.00 91.81 88 SER A CA 1
ATOM 689 C C . SER A 1 88 ? 17.584 -8.985 -6.614 1.00 91.81 88 SER A C 1
ATOM 691 O O . SER A 1 88 ? 18.567 -8.869 -5.880 1.00 91.81 88 SER A O 1
ATOM 693 N N . CYS A 1 89 ? 16.746 -7.974 -6.868 1.00 88.94 89 CYS A N 1
ATOM 694 C CA . CYS A 1 89 ? 16.920 -6.634 -6.314 1.00 88.94 89 CYS A CA 1
ATOM 695 C C . CYS A 1 89 ? 16.240 -6.457 -4.949 1.00 88.94 89 CYS A C 1
ATOM 697 O O . CYS A 1 89 ? 16.331 -5.382 -4.365 1.00 88.94 89 CYS A O 1
ATOM 699 N N . GLY A 1 90 ? 15.570 -7.492 -4.428 1.00 85.88 90 GLY A N 1
ATOM 700 C CA . GLY A 1 90 ? 14.850 -7.412 -3.157 1.00 85.88 90 GLY A CA 1
ATOM 701 C C . GLY A 1 90 ? 13.537 -6.635 -3.258 1.00 85.88 90 GLY A C 1
ATOM 702 O O . GLY A 1 90 ? 13.074 -6.081 -2.267 1.00 85.88 90 GLY A O 1
ATOM 703 N N . TYR A 1 91 ? 12.907 -6.584 -4.439 1.00 84.44 91 TYR A N 1
ATOM 704 C CA . TYR A 1 91 ? 11.594 -5.945 -4.608 1.00 84.44 91 TYR A CA 1
ATOM 705 C C . TYR A 1 91 ? 10.522 -6.580 -3.709 1.00 84.44 91 TYR A C 1
ATOM 707 O O . TYR A 1 91 ? 9.614 -5.909 -3.228 1.00 84.44 91 TYR A O 1
ATOM 715 N N . PHE A 1 92 ? 10.651 -7.887 -3.471 1.00 78.31 92 PHE A N 1
ATOM 716 C CA . PHE A 1 92 ? 9.760 -8.671 -2.619 1.00 78.31 92 PHE A CA 1
ATOM 717 C C . PHE A 1 92 ? 10.161 -8.678 -1.137 1.00 78.31 92 PHE A C 1
ATOM 719 O O . PHE A 1 92 ? 9.475 -9.314 -0.331 1.00 78.31 92 PHE A O 1
ATOM 726 N N . ASP A 1 93 ? 11.267 -8.022 -0.776 1.00 78.00 93 ASP A N 1
ATOM 727 C CA . ASP A 1 93 ? 11.745 -7.998 0.601 1.00 78.00 93 ASP A CA 1
ATOM 728 C C . ASP A 1 93 ? 10.873 -7.091 1.477 1.00 78.00 93 ASP A C 1
ATOM 730 O O . ASP A 1 93 ? 10.293 -6.099 1.035 1.00 78.00 93 ASP A O 1
ATOM 734 N N . GLU A 1 94 ? 10.800 -7.432 2.763 1.00 68.81 94 GLU A N 1
ATOM 735 C CA . GLU A 1 94 ? 10.102 -6.615 3.747 1.00 68.81 94 GLU A CA 1
ATOM 736 C C . GLU A 1 94 ? 10.814 -5.284 3.970 1.00 68.81 94 GLU A C 1
ATOM 738 O O . GLU A 1 94 ? 11.844 -5.232 4.646 1.00 68.81 94 GLU A O 1
ATOM 743 N N . ASP A 1 95 ? 10.224 -4.192 3.479 1.00 70.00 95 ASP A N 1
ATOM 744 C CA . ASP A 1 95 ? 10.605 -2.862 3.932 1.00 70.00 95 ASP A CA 1
ATOM 745 C C . ASP A 1 95 ? 9.703 -2.386 5.072 1.00 70.00 95 ASP A C 1
ATOM 747 O O . ASP A 1 95 ? 8.543 -2.021 4.888 1.00 70.00 95 ASP A O 1
ATOM 751 N N . THR A 1 96 ? 10.287 -2.358 6.267 1.00 63.41 96 THR A N 1
ATOM 752 C CA . THR A 1 96 ? 9.665 -1.816 7.483 1.00 63.41 96 THR A CA 1
ATOM 753 C C . THR A 1 96 ? 9.536 -0.288 7.485 1.00 63.41 96 THR A C 1
ATOM 755 O O . THR A 1 96 ? 8.843 0.255 8.349 1.00 63.41 96 THR A O 1
ATOM 758 N N . SER A 1 97 ? 10.223 0.412 6.570 1.00 64.56 97 SER A N 1
ATOM 759 C CA . SER A 1 97 ? 10.117 1.867 6.403 1.00 64.56 97 SER A CA 1
ATOM 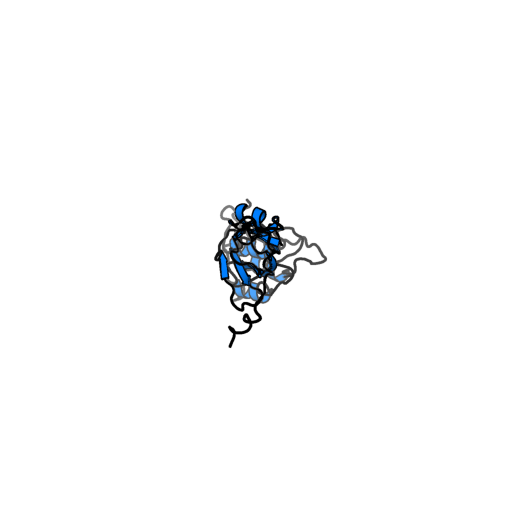760 C C . SER A 1 97 ? 8.870 2.263 5.610 1.00 64.56 97 SER A C 1
ATOM 762 O O . SER A 1 97 ? 8.272 3.306 5.882 1.00 64.56 97 SER A O 1
ATOM 764 N N . LEU A 1 98 ? 8.414 1.381 4.719 1.00 67.56 98 LEU A N 1
ATOM 765 C CA . LEU A 1 98 ? 7.094 1.433 4.117 1.00 67.56 98 LEU A CA 1
ATOM 766 C C . LEU A 1 98 ? 6.078 0.889 5.107 1.00 67.56 98 LEU A C 1
ATOM 768 O O . LEU A 1 98 ? 6.045 -0.296 5.417 1.00 67.56 98 LEU A O 1
ATOM 772 N N . ASN A 1 99 ? 5.229 1.762 5.634 1.00 77.44 99 ASN A N 1
ATOM 773 C CA . ASN A 1 99 ? 4.069 1.305 6.372 1.00 77.44 99 ASN A CA 1
ATOM 774 C C . ASN A 1 99 ? 2.864 2.180 6.058 1.00 77.44 99 ASN A C 1
ATOM 776 O O . ASN A 1 99 ? 2.984 3.379 5.815 1.00 77.44 99 ASN A O 1
ATOM 780 N N . VAL A 1 100 ? 1.695 1.557 6.074 1.00 88.94 100 VAL A N 1
ATOM 781 C CA . VAL A 1 100 ? 0.430 2.283 6.116 1.00 88.94 100 VAL A CA 1
ATOM 782 C C . VAL A 1 100 ? 0.287 2.907 7.502 1.00 88.94 100 VAL A C 1
ATOM 784 O O . VAL A 1 100 ? 0.631 2.272 8.492 1.00 88.94 100 VAL A O 1
ATOM 787 N N . GLU A 1 101 ? -0.233 4.125 7.606 1.00 93.25 101 GLU A N 1
ATOM 788 C CA . GLU A 1 101 ? -0.652 4.697 8.889 1.00 93.25 101 GLU A CA 1
ATOM 789 C C . GLU A 1 101 ? -2.174 4.590 9.023 1.00 93.25 101 GLU A C 1
ATOM 791 O O . GLU A 1 101 ? -2.923 4.968 8.120 1.00 93.25 101 GLU A O 1
ATOM 796 N N . LEU A 1 102 ? -2.647 4.071 10.159 1.00 96.69 102 LEU A N 1
ATOM 797 C CA . LEU A 1 102 ? -4.068 4.036 10.487 1.00 96.69 102 LEU A CA 1
ATOM 798 C C . LEU A 1 102 ? -4.438 5.229 11.370 1.00 96.69 102 LEU A C 1
ATOM 800 O O . LEU A 1 102 ? -3.984 5.344 12.508 1.00 96.69 102 LEU A O 1
ATOM 804 N N . LEU A 1 103 ? -5.344 6.068 10.880 1.00 97.94 103 LEU A N 1
ATOM 805 C CA . LEU A 1 103 ? -5.959 7.147 11.644 1.00 97.94 103 LEU A CA 1
ATOM 806 C C . LEU A 1 103 ? -7.378 6.754 12.052 1.00 97.94 103 LEU A C 1
ATOM 808 O O . LEU A 1 103 ? -8.170 6.290 11.227 1.00 97.94 103 LEU A O 1
ATOM 812 N N . LEU A 1 104 ? -7.697 6.965 13.326 1.00 98.31 104 LEU A N 1
ATOM 813 C CA . LEU A 1 104 ? -9.058 6.889 13.849 1.00 98.31 104 LEU A CA 1
ATOM 814 C C . LEU A 1 104 ? -9.585 8.316 14.009 1.00 98.31 104 LEU A C 1
ATOM 816 O O . LEU A 1 104 ? -8.825 9.200 14.407 1.00 98.31 104 LEU A O 1
ATOM 820 N N . SER A 1 105 ? -10.868 8.550 13.728 1.00 98.12 105 SER A N 1
ATOM 821 C CA . SER A 1 105 ? -11.479 9.862 13.988 1.00 98.12 105 SER A CA 1
ATOM 822 C C . SER A 1 105 ? -11.468 10.225 15.474 1.00 98.12 105 SER A C 1
ATOM 824 O O . SER A 1 105 ? -11.363 11.398 15.804 1.00 98.12 105 SER A O 1
ATOM 826 N N . GLU A 1 106 ? -11.571 9.219 16.345 1.00 97.50 106 GLU A N 1
ATOM 827 C CA . GLU A 1 106 ? -11.492 9.313 17.804 1.00 97.50 106 GLU A CA 1
ATOM 828 C C . GLU A 1 106 ? -10.848 8.022 18.341 1.00 97.50 106 GLU A C 1
ATOM 830 O O . GLU A 1 106 ? -11.054 6.943 17.778 1.00 97.50 106 GLU A O 1
ATOM 835 N N . ASP A 1 107 ? -10.086 8.116 19.429 1.00 96.56 107 ASP A N 1
ATOM 836 C CA . ASP A 1 107 ? -9.472 6.980 20.134 1.00 96.56 107 ASP A CA 1
ATOM 837 C C . ASP A 1 107 ? -10.322 6.477 21.318 1.00 96.56 107 ASP A C 1
ATOM 839 O O . ASP A 1 107 ? -10.111 5.365 21.813 1.00 96.56 107 ASP A O 1
ATOM 843 N N . VAL A 1 108 ? -11.336 7.253 21.719 1.00 97.56 108 VAL A N 1
ATOM 844 C CA . VAL A 1 108 ? -12.338 6.888 22.726 1.00 97.56 108 VAL A CA 1
ATOM 845 C C . VAL A 1 108 ? -13.740 7.242 22.226 1.00 97.56 108 VAL A C 1
ATOM 847 O O . VAL A 1 108 ? -14.020 8.401 21.931 1.00 97.56 108 VAL A O 1
ATOM 850 N N . VAL A 1 109 ? -14.650 6.265 22.175 1.00 97.06 109 VAL A N 1
ATOM 851 C CA . VAL A 1 109 ? -16.045 6.472 21.733 1.00 97.06 109 VAL A CA 1
ATOM 852 C C . VAL A 1 109 ? -17.043 5.767 22.645 1.00 97.06 109 VAL A C 1
ATOM 854 O O . VAL A 1 109 ? -16.732 4.751 23.253 1.00 97.06 109 VAL A O 1
ATOM 857 N N . GLU A 1 110 ? -18.273 6.267 22.726 1.00 97.00 110 GLU A N 1
ATOM 858 C CA . GLU A 1 110 ? -19.354 5.534 23.395 1.00 97.00 110 GLU A CA 1
ATOM 859 C C . GLU A 1 110 ? -19.871 4.404 22.499 1.00 97.00 110 GLU A C 1
ATOM 861 O O . GLU A 1 110 ? -20.018 4.574 21.285 1.00 97.00 110 GLU A O 1
ATOM 866 N N . ALA A 1 111 ? -20.225 3.264 23.095 1.00 96.69 111 ALA A N 1
ATOM 867 C CA . ALA A 1 111 ? -20.874 2.170 22.384 1.00 96.69 111 ALA A CA 1
ATOM 868 C C . ALA A 1 111 ? -22.099 2.680 21.601 1.00 96.69 111 ALA A C 1
ATOM 870 O O . ALA A 1 111 ? -22.913 3.452 22.103 1.00 96.69 111 ALA A O 1
ATOM 871 N N . GLY A 1 112 ? -22.252 2.237 20.358 1.00 96.25 112 GLY A N 1
ATOM 872 C CA . GLY A 1 112 ? -23.265 2.678 19.404 1.00 96.25 112 GLY A CA 1
ATOM 873 C C . GLY A 1 112 ? -22.932 3.974 18.658 1.00 96.25 112 GLY A C 1
ATOM 874 O O . GLY A 1 112 ? -23.753 4.399 17.848 1.00 96.25 112 GLY A O 1
ATOM 875 N N . THR A 1 113 ? -21.771 4.585 18.906 1.00 96.81 113 THR A N 1
ATOM 876 C CA . THR A 1 113 ? -21.273 5.748 18.157 1.00 96.81 113 THR A CA 1
ATOM 877 C C . THR A 1 113 ? -20.332 5.286 17.055 1.00 96.81 113 THR A C 1
ATOM 879 O O . THR A 1 113 ? -19.481 4.429 17.282 1.00 96.81 113 THR A O 1
ATOM 882 N N . SER A 1 114 ? -20.495 5.828 15.852 1.00 97.81 114 SER A N 1
ATOM 883 C CA . SER A 1 114 ? -19.623 5.501 14.726 1.00 97.81 114 SER A CA 1
ATOM 884 C C . SER A 1 114 ? -18.241 6.145 14.873 1.00 97.81 114 SER A C 1
ATOM 886 O O . SER A 1 114 ? -18.129 7.275 15.340 1.00 97.81 114 SER A O 1
ATOM 888 N N . VAL A 1 115 ? -17.209 5.432 14.431 1.00 98.25 115 VAL A N 1
ATOM 889 C CA . VAL A 1 115 ? -15.820 5.887 14.323 1.00 98.25 115 VAL A CA 1
ATOM 890 C C . VAL A 1 115 ? -15.348 5.677 12.886 1.00 98.25 115 VAL A C 1
ATOM 892 O O . VAL A 1 115 ? -15.617 4.630 12.286 1.00 98.25 115 VAL A O 1
ATOM 895 N N . ASP A 1 116 ? -14.658 6.670 12.332 1.00 98.50 116 ASP A N 1
ATOM 896 C CA . ASP A 1 116 ? -14.090 6.586 10.989 1.00 98.50 116 ASP A CA 1
ATOM 897 C C . ASP A 1 116 ? -12.641 6.109 11.056 1.00 98.50 116 ASP A C 1
ATOM 899 O O . ASP A 1 116 ? -11.850 6.553 11.890 1.00 98.50 116 ASP A O 1
ATOM 903 N N . PHE A 1 117 ? -12.293 5.202 10.150 1.00 98.50 117 PHE A N 1
ATOM 904 C CA . PHE A 1 117 ? -10.948 4.689 9.934 1.00 98.50 117 PHE A CA 1
ATOM 905 C C . PHE A 1 117 ? -10.439 5.220 8.600 1.00 98.50 117 PHE A C 1
ATOM 907 O O . PHE A 1 117 ? -11.122 5.107 7.580 1.00 98.50 117 PHE A O 1
ATOM 914 N N . THR A 1 118 ? -9.231 5.773 8.602 1.00 98.31 118 THR A N 1
ATOM 915 C CA . THR A 1 118 ? -8.553 6.266 7.399 1.00 98.31 118 THR A CA 1
ATOM 916 C C . THR A 1 118 ? -7.168 5.650 7.321 1.00 98.31 118 THR A C 1
ATOM 918 O O . THR A 1 118 ? -6.402 5.729 8.277 1.00 98.31 118 THR A O 1
ATOM 921 N N . ALA A 1 119 ? -6.852 5.038 6.186 1.00 96.50 119 ALA A N 1
ATOM 922 C CA . ALA A 1 119 ? -5.510 4.583 5.867 1.00 96.50 119 ALA A CA 1
ATOM 923 C C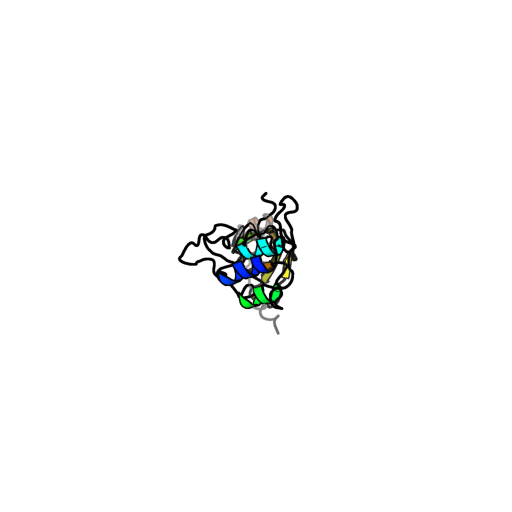 . ALA A 1 119 ? -4.752 5.685 5.123 1.00 96.50 119 ALA A C 1
ATOM 925 O O . ALA A 1 119 ? -5.255 6.216 4.131 1.00 96.50 119 ALA A O 1
ATOM 926 N N . ILE A 1 120 ? -3.544 5.999 5.578 1.00 94.12 120 ILE A N 1
ATOM 927 C CA . ILE A 1 120 ? -2.581 6.806 4.834 1.00 94.12 120 ILE A CA 1
ATOM 928 C C . ILE A 1 120 ? -1.556 5.837 4.238 1.00 94.12 120 ILE A C 1
ATOM 930 O O . ILE A 1 120 ? -0.799 5.230 5.000 1.00 94.12 120 ILE A O 1
ATOM 934 N N . PRO A 1 121 ? -1.561 5.607 2.914 1.00 89.38 121 PRO A N 1
ATOM 935 C CA . PRO A 1 121 ? -0.559 4.757 2.287 1.00 89.38 121 PRO A CA 1
ATOM 936 C C . PRO A 1 121 ? 0.828 5.414 2.359 1.00 89.38 121 PRO A C 1
ATOM 938 O O . PRO A 1 121 ? 0.919 6.636 2.500 1.00 89.38 121 PRO A O 1
ATOM 941 N N . PRO A 1 122 ? 1.910 4.628 2.226 1.00 81.44 122 PRO A N 1
ATOM 942 C CA . PRO A 1 122 ? 3.268 5.168 2.239 1.00 81.44 122 PRO A CA 1
ATOM 943 C C . PRO A 1 122 ? 3.523 6.174 1.104 1.00 81.44 122 PRO A C 1
ATOM 945 O O . PRO A 1 122 ? 4.307 7.103 1.274 1.00 81.44 122 PRO A O 1
ATOM 948 N N . VAL A 1 123 ? 2.843 6.007 -0.036 1.00 78.31 123 VAL A N 1
ATOM 949 C CA . VAL A 1 123 ? 2.879 6.901 -1.205 1.00 78.31 123 VAL A CA 1
ATOM 950 C C . VAL A 1 123 ? 1.487 6.992 -1.838 1.00 78.31 123 VAL A C 1
ATOM 952 O O . VAL A 1 123 ? 0.676 6.079 -1.683 1.00 78.31 123 VAL A O 1
ATOM 955 N N . ASP A 1 124 ? 1.194 8.076 -2.560 1.00 82.19 124 ASP A N 1
ATOM 956 C CA . ASP A 1 124 ? -0.135 8.354 -3.134 1.00 82.19 124 ASP A CA 1
ATOM 957 C C . ASP A 1 124 ? -0.259 8.058 -4.640 1.00 82.19 124 ASP A C 1
ATOM 959 O O . ASP A 1 124 ? -1.363 8.064 -5.188 1.00 82.19 124 ASP A O 1
ATOM 963 N N . TYR A 1 125 ? 0.857 7.772 -5.310 1.00 76.69 125 TYR A N 1
ATOM 964 C CA . TYR A 1 125 ? 0.913 7.467 -6.742 1.00 76.69 125 TYR A CA 1
ATOM 965 C C . TYR A 1 125 ? 0.914 5.960 -7.057 1.00 76.69 125 TYR A C 1
ATOM 967 O O . TYR A 1 125 ? 0.765 5.589 -8.224 1.00 76.69 125 TYR A O 1
ATOM 975 N N . VAL A 1 126 ? 1.024 5.099 -6.037 1.00 79.25 126 VAL A N 1
ATOM 976 C CA . VAL A 1 126 ? 0.828 3.645 -6.150 1.00 79.25 126 VAL A CA 1
ATOM 977 C C . VAL A 1 126 ? -0.593 3.291 -5.683 1.00 79.25 126 VAL A C 1
ATOM 979 O O . VAL A 1 126 ? -0.991 3.668 -4.578 1.00 79.25 126 VAL A O 1
ATOM 982 N N . PRO A 1 127 ? -1.396 2.584 -6.496 1.00 84.38 127 PRO A N 1
ATOM 983 C CA . PRO A 1 127 ? -2.714 2.121 -6.110 1.00 84.38 127 PRO A CA 1
ATOM 984 C C . PRO A 1 127 ? -2.584 0.904 -5.191 1.00 84.38 127 PRO A C 1
ATOM 986 O O . PRO A 1 127 ? -2.114 -0.157 -5.595 1.00 84.38 127 PRO A O 1
ATOM 989 N N . PHE A 1 128 ? -3.060 1.054 -3.960 1.00 87.69 128 PHE A N 1
ATOM 990 C CA . PHE A 1 128 ? -3.193 -0.043 -3.006 1.00 87.69 128 PHE A CA 1
ATOM 991 C C . PHE A 1 128 ? -4.654 -0.451 -2.836 1.00 87.69 128 PHE A C 1
ATOM 993 O O . PHE A 1 128 ? -5.576 0.351 -3.017 1.00 87.69 128 PHE A O 1
ATOM 1000 N N . GLU A 1 129 ? -4.862 -1.692 -2.411 1.00 92.12 129 GLU A N 1
ATOM 1001 C CA . GLU A 1 129 ? -6.133 -2.130 -1.843 1.00 92.12 129 GLU A CA 1
ATOM 1002 C C . GLU A 1 129 ? -6.035 -2.237 -0.325 1.00 92.12 129 GLU A C 1
ATOM 1004 O O . GLU A 1 129 ? -4.983 -2.548 0.221 1.00 92.12 129 GLU A O 1
ATOM 1009 N N . TYR A 1 130 ? -7.150 -2.008 0.360 1.00 93.94 130 TYR A N 1
ATOM 1010 C CA . TYR A 1 130 ? -7.218 -1.860 1.806 1.00 93.94 130 TYR A CA 1
ATOM 1011 C C . TYR A 1 130 ? -8.226 -2.840 2.392 1.00 93.94 130 TYR A C 1
ATOM 1013 O O . TYR A 1 130 ? -9.332 -3.002 1.873 1.00 93.94 130 TYR A O 1
ATOM 1021 N N . GLU A 1 131 ? -7.879 -3.444 3.521 1.00 95.56 131 GLU A N 1
ATOM 1022 C CA . GLU A 1 131 ? -8.808 -4.206 4.351 1.00 95.56 131 GLU A CA 1
ATOM 1023 C C . GLU A 1 131 ? -8.730 -3.709 5.795 1.00 95.56 131 GLU A C 1
ATOM 1025 O O . GLU A 1 131 ? -7.643 -3.574 6.361 1.00 95.56 131 GLU A O 1
ATOM 1030 N N . PHE A 1 132 ? -9.890 -3.473 6.405 1.00 97.62 132 PHE A N 1
ATOM 1031 C CA . PHE A 1 132 ? -9.996 -3.010 7.786 1.00 97.62 132 PHE A CA 1
ATOM 1032 C C . PHE A 1 132 ? -10.624 -4.093 8.645 1.00 97.62 132 PHE A C 1
ATOM 1034 O O . PHE A 1 132 ? -11.672 -4.652 8.306 1.00 97.62 132 PHE A O 1
ATOM 1041 N N . SER A 1 133 ? -10.001 -4.366 9.784 1.00 97.50 133 SER A N 1
ATOM 1042 C CA . SER A 1 133 ? -10.459 -5.372 10.734 1.00 97.50 133 SER A CA 1
ATOM 1043 C C . SER A 1 133 ? -10.376 -4.853 12.162 1.00 97.50 133 SER A C 1
ATOM 1045 O O . SER A 1 133 ? -9.522 -4.034 12.493 1.00 97.50 133 SER A O 1
ATOM 1047 N N . VAL A 1 134 ? -11.234 -5.379 13.025 1.00 97.81 134 VAL A N 1
ATOM 1048 C CA . VAL A 1 134 ? -11.234 -5.108 14.465 1.00 97.81 134 VAL A CA 1
ATOM 1049 C C . VAL A 1 134 ? -11.200 -6.414 15.238 1.00 97.81 134 VAL A C 1
ATOM 1051 O O . VAL A 1 134 ? -11.672 -7.444 14.756 1.00 97.81 134 VAL A O 1
ATOM 1054 N N . ARG A 1 135 ? -10.666 -6.378 16.451 1.00 96.31 135 ARG A N 1
ATOM 1055 C CA . ARG A 1 135 ? -10.879 -7.429 17.446 1.00 96.31 135 ARG A CA 1
ATOM 1056 C C . ARG A 1 135 ? -10.944 -6.814 18.827 1.00 96.31 135 ARG A C 1
ATOM 1058 O O . ARG A 1 135 ? -10.276 -5.814 19.085 1.00 96.31 135 ARG A O 1
ATOM 1065 N N . GLU A 1 136 ? -11.690 -7.438 19.720 1.00 94.62 136 GLU A N 1
ATOM 1066 C CA . GLU A 1 136 ? -11.536 -7.160 21.143 1.00 94.62 136 GLU A CA 1
ATOM 1067 C C . GLU A 1 136 ? -10.150 -7.652 21.599 1.00 94.62 136 GLU A C 1
ATOM 1069 O O . GLU A 1 136 ? -9.650 -8.662 21.100 1.00 94.62 136 GLU A O 1
ATOM 1074 N N . VAL A 1 137 ? -9.498 -6.948 22.527 1.00 86.25 137 VAL A N 1
ATOM 1075 C CA . VAL A 1 137 ? -8.106 -7.247 22.933 1.00 86.25 137 VAL A CA 1
ATOM 1076 C C . VAL A 1 137 ? -7.924 -8.675 23.463 1.00 86.25 137 VAL A C 1
ATOM 1078 O O . VAL A 1 137 ? -6.859 -9.266 23.285 1.00 86.25 137 VAL A O 1
ATOM 1081 N N . ASN A 1 138 ? -8.958 -9.239 24.088 1.00 82.25 138 ASN A N 1
ATOM 1082 C CA . ASN A 1 138 ? -8.931 -10.599 24.630 1.00 82.25 138 ASN A CA 1
ATOM 1083 C C . ASN A 1 138 ? -9.333 -11.672 23.608 1.00 82.25 138 ASN A C 1
ATOM 1085 O O . ASN A 1 138 ? -9.226 -12.863 23.905 1.00 82.25 138 ASN A O 1
ATOM 1089 N N . ASP A 1 139 ? -9.792 -11.269 22.423 1.00 90.06 139 ASP A N 1
ATOM 1090 C CA . ASP A 1 139 ? -10.203 -12.191 21.377 1.00 90.06 139 ASP A CA 1
ATOM 1091 C C . ASP A 1 139 ? -9.012 -12.597 20.492 1.00 90.06 139 ASP A C 1
ATOM 1093 O O . ASP A 1 139 ? -8.074 -11.839 20.226 1.00 90.06 139 ASP A O 1
ATOM 1097 N N . GLN A 1 140 ? -9.049 -13.837 20.016 1.00 86.50 140 GLN A N 1
ATOM 1098 C CA . GLN A 1 140 ? -8.061 -14.367 19.080 1.00 86.50 140 GLN A CA 1
ATOM 1099 C C . GLN A 1 140 ? -8.469 -14.126 17.625 1.00 86.50 140 GLN A C 1
ATOM 1101 O O . GLN A 1 140 ? -7.615 -14.192 16.735 1.00 86.50 140 GLN A O 1
ATOM 1106 N N . THR A 1 141 ? -9.747 -13.830 17.373 1.00 92.19 141 THR A N 1
ATOM 1107 C CA . THR A 1 141 ? -10.280 -13.661 16.022 1.00 92.19 141 THR A CA 1
ATOM 1108 C C . THR A 1 141 ? -10.427 -12.202 15.613 1.00 92.19 141 THR A C 1
ATOM 1110 O O . THR A 1 141 ? -10.915 -11.363 16.358 1.00 92.19 141 THR A O 1
ATOM 1113 N N . TRP A 1 142 ? -9.996 -11.893 14.390 1.00 95.06 142 TRP A N 1
ATOM 1114 C CA . TRP A 1 142 ? -10.261 -10.604 13.759 1.00 95.06 142 TRP A CA 1
ATOM 1115 C C . TRP A 1 142 ? -11.594 -10.659 13.018 1.00 95.06 142 TRP A C 1
ATOM 1117 O O . TRP A 1 142 ? -11.838 -11.583 12.242 1.00 95.06 142 TRP A O 1
ATOM 1127 N N . THR A 1 143 ? -12.425 -9.643 13.220 1.00 96.00 143 THR A N 1
ATOM 1128 C CA . THR A 1 143 ? -13.640 -9.406 12.442 1.00 96.00 143 THR A CA 1
ATOM 1129 C C . THR A 1 143 ? -13.344 -8.381 11.356 1.00 96.00 143 THR A C 1
ATOM 1131 O O . THR A 1 143 ? -12.900 -7.271 11.648 1.00 96.00 143 THR A O 1
ATOM 1134 N N . VAL A 1 144 ? -13.606 -8.742 10.101 1.00 96.88 144 VAL A N 1
ATOM 1135 C CA . VAL A 1 144 ? -13.447 -7.835 8.959 1.00 96.88 144 VAL A CA 1
ATOM 1136 C C . VAL A 1 144 ? -14.578 -6.807 8.980 1.00 96.88 144 VAL A C 1
ATOM 1138 O O . VAL A 1 144 ? -15.746 -7.158 8.822 1.00 96.88 144 VAL A O 1
ATOM 1141 N N . VAL A 1 145 ? -14.223 -5.536 9.167 1.00 97.56 145 VAL A N 1
ATOM 1142 C CA . VAL A 1 145 ? -15.141 -4.388 9.061 1.00 97.56 145 VAL A CA 1
ATOM 1143 C C . VAL A 1 145 ? -15.367 -4.037 7.598 1.00 97.56 145 VAL A C 1
ATOM 1145 O O . VAL A 1 145 ? -16.487 -3.739 7.188 1.00 97.56 145 VAL A O 1
ATOM 1148 N N . LYS A 1 146 ? -14.299 -4.101 6.802 1.00 97.81 146 LYS A N 1
ATOM 1149 C CA . LYS A 1 146 ? -14.344 -3.853 5.368 1.00 97.81 146 LYS A CA 1
ATOM 1150 C C . LYS A 1 146 ? -13.386 -4.787 4.653 1.00 97.81 146 LYS A C 1
ATOM 1152 O O . LYS A 1 146 ? -12.192 -4.790 4.945 1.00 97.81 146 LYS A O 1
ATOM 1157 N N . ALA A 1 147 ? -13.938 -5.566 3.729 1.00 95.56 147 ALA A N 1
ATOM 1158 C CA . ALA A 1 147 ? -13.174 -6.458 2.869 1.00 95.56 147 ALA A CA 1
ATOM 1159 C C . ALA A 1 147 ? -12.248 -5.672 1.927 1.00 95.56 147 ALA A C 1
ATOM 1161 O O . ALA A 1 147 ? -12.486 -4.492 1.663 1.00 95.56 147 ALA A O 1
ATOM 1162 N N . ARG A 1 148 ? -11.225 -6.361 1.411 1.00 93.31 148 ARG A N 1
ATOM 1163 C CA . ARG A 1 148 ? -10.243 -5.840 0.452 1.00 93.31 148 ARG A CA 1
ATOM 1164 C C . ARG A 1 148 ? -10.908 -5.058 -0.694 1.00 93.31 148 ARG A C 1
ATOM 1166 O O . ARG A 1 148 ? -11.856 -5.548 -1.308 1.00 93.31 148 ARG A O 1
ATOM 1173 N N . GLY A 1 149 ? -10.407 -3.853 -0.963 1.00 93.38 149 GLY A N 1
ATOM 1174 C CA . GLY A 1 149 ? -10.790 -3.024 -2.110 1.00 93.38 149 GLY A CA 1
ATOM 1175 C C . GLY A 1 149 ? -10.074 -1.669 -2.122 1.00 93.38 149 GLY A C 1
ATOM 1176 O O . GLY A 1 149 ? -9.366 -1.335 -1.179 1.00 93.38 149 GLY A O 1
ATOM 1177 N N . SER A 1 150 ? -10.270 -0.863 -3.165 1.00 93.44 150 SER A N 1
ATOM 1178 C CA . SER A 1 150 ? -9.491 0.366 -3.432 1.00 93.44 150 SER A CA 1
ATOM 1179 C C . SER A 1 150 ? -9.768 1.563 -2.509 1.00 93.44 150 SER A C 1
ATOM 1181 O O . SER A 1 150 ? -9.075 2.573 -2.557 1.00 93.44 150 SER A O 1
ATOM 1183 N N . GLU A 1 151 ? -10.822 1.503 -1.704 1.00 96.50 151 GLU A N 1
ATOM 1184 C CA . GLU A 1 151 ? -11.243 2.620 -0.860 1.00 96.50 151 GLU A CA 1
ATOM 1185 C C . GLU A 1 151 ? -10.385 2.667 0.425 1.00 96.50 151 GLU A C 1
ATOM 1187 O O . GLU A 1 151 ? -10.396 1.718 1.211 1.00 96.50 151 GLU A O 1
ATOM 1192 N N . ALA A 1 152 ? -9.698 3.778 0.694 1.00 96.62 152 ALA A N 1
ATOM 1193 C CA . ALA A 1 152 ? -8.792 3.924 1.846 1.00 96.62 152 ALA A CA 1
ATOM 1194 C C . ALA A 1 152 ? -9.494 4.287 3.173 1.00 96.62 152 ALA A C 1
ATOM 1196 O O . ALA A 1 152 ? -8.837 4.555 4.178 1.00 96.62 152 ALA A O 1
ATOM 1197 N N . THR A 1 153 ? -10.829 4.320 3.203 1.00 98.19 153 THR A N 1
ATOM 1198 C CA . THR A 1 153 ? -11.607 4.704 4.390 1.00 98.19 153 THR A CA 1
ATOM 1199 C C . THR A 1 153 ? -12.742 3.734 4.686 1.00 98.19 153 THR A C 1
ATOM 1201 O O . THR A 1 153 ? -13.263 3.055 3.797 1.00 98.19 153 THR A O 1
ATOM 1204 N N . THR A 1 154 ? -13.150 3.652 5.948 1.00 98.62 154 THR A N 1
ATOM 1205 C CA . THR A 1 154 ? -14.377 2.957 6.350 1.00 98.62 154 THR A CA 1
ATOM 1206 C C . THR A 1 154 ? -14.921 3.539 7.642 1.00 98.62 154 THR A C 1
ATOM 1208 O O . THR A 1 154 ? -14.185 4.150 8.405 1.00 98.62 154 THR A O 1
ATOM 1211 N N . THR A 1 155 ? -16.192 3.282 7.924 1.00 98.44 155 THR A N 1
ATOM 1212 C CA . THR A 1 155 ? -16.821 3.626 9.200 1.00 98.44 155 THR A CA 1
ATOM 1213 C C . THR A 1 155 ? -17.213 2.345 9.923 1.00 98.44 155 THR A C 1
ATOM 1215 O O . THR A 1 155 ? -17.733 1.411 9.305 1.00 98.44 155 THR A O 1
ATOM 1218 N N . TRP A 1 156 ? -16.988 2.292 11.233 1.00 98.38 156 TRP A N 1
ATOM 1219 C CA . TRP A 1 156 ? -17.410 1.188 12.093 1.00 98.38 156 TRP A CA 1
ATOM 1220 C C . TRP A 1 156 ? -18.219 1.702 13.281 1.00 98.38 156 TRP A C 1
ATOM 1222 O O . TRP A 1 156 ? -17.988 2.803 13.759 1.00 98.38 156 TRP A O 1
ATOM 1232 N N . THR A 1 157 ? -19.188 0.920 13.759 1.00 97.94 157 THR A N 1
ATOM 1233 C CA . THR A 1 157 ? -20.003 1.269 14.934 1.00 97.94 157 THR A CA 1
ATOM 1234 C C . THR A 1 157 ? -19.935 0.127 15.951 1.00 97.94 157 THR A C 1
ATOM 1236 O O . THR A 1 157 ? -20.640 -0.868 15.771 1.00 97.94 157 THR A O 1
ATOM 1239 N N . PRO A 1 158 ? -19.084 0.215 16.991 1.00 96.69 158 PRO A N 1
ATOM 1240 C CA . PRO A 1 158 ? -19.024 -0.791 18.049 1.00 96.69 158 PRO A CA 1
ATOM 1241 C C . PRO A 1 158 ? -20.307 -0.792 18.877 1.00 96.69 158 PRO A C 1
ATOM 1243 O O . PRO A 1 158 ? -20.714 0.250 19.372 1.00 96.69 158 PRO A O 1
ATOM 1246 N N . GLU A 1 159 ? -20.928 -1.947 19.102 1.00 95.19 159 GLU A N 1
ATOM 1247 C CA . GLU A 1 159 ? -22.128 -2.040 19.956 1.00 95.19 159 GLU A CA 1
ATOM 1248 C C . GLU A 1 159 ? -21.812 -2.354 21.423 1.00 95.19 159 GLU A C 1
ATOM 1250 O O . GLU A 1 159 ? -22.632 -2.093 22.305 1.00 95.19 159 GLU A O 1
ATOM 1255 N N . VAL A 1 160 ? -20.628 -2.907 21.689 1.00 93.88 160 VAL A N 1
ATOM 1256 C CA . VAL A 1 160 ? -20.232 -3.429 22.998 1.00 93.88 160 VAL A CA 1
ATOM 1257 C C . VAL A 1 160 ? -19.045 -2.633 23.527 1.00 93.88 160 VAL A C 1
ATOM 1259 O O . VAL A 1 160 ? -18.066 -2.420 22.812 1.00 93.88 160 VAL A O 1
ATOM 1262 N N . ALA A 1 161 ? -19.141 -2.193 24.780 1.00 96.12 161 ALA A N 1
ATOM 1263 C CA . ALA A 1 161 ? -18.048 -1.522 25.474 1.00 96.12 161 ALA A CA 1
ATOM 1264 C C . ALA A 1 161 ? -16.862 -2.470 25.689 1.00 96.12 161 ALA A C 1
ATOM 1266 O O . ALA A 1 161 ? -17.061 -3.653 25.958 1.00 96.12 161 ALA A O 1
ATOM 1267 N N . GLY A 1 162 ? -15.645 -1.944 25.604 1.00 95.69 162 GLY A N 1
ATOM 1268 C CA . GLY A 1 162 ? -14.423 -2.729 25.729 1.00 95.69 162 GLY A CA 1
ATOM 1269 C C . GLY A 1 162 ? -13.226 -2.063 25.063 1.00 95.69 162 GLY A C 1
ATOM 1270 O O . GLY A 1 162 ? -13.331 -0.979 24.492 1.00 95.69 162 GLY A O 1
ATOM 1271 N N . GLU A 1 163 ? -12.086 -2.741 25.131 1.00 97.69 163 GLU A N 1
ATOM 1272 C CA . GLU A 1 163 ? -10.865 -2.338 24.437 1.00 97.69 163 GLU A CA 1
ATOM 1273 C C . GLU A 1 163 ? -10.736 -3.126 23.137 1.00 97.69 163 GLU A C 1
ATOM 1275 O O . GLU A 1 163 ? -10.794 -4.362 23.136 1.00 97.69 163 GLU A O 1
ATOM 1280 N N . TYR A 1 164 ? -10.508 -2.416 22.037 1.00 97.62 164 TYR A N 1
ATOM 1281 C CA . TYR A 1 164 ? -10.385 -3.007 20.713 1.00 97.62 164 TYR A CA 1
ATOM 1282 C C . TYR A 1 164 ? -9.029 -2.687 20.097 1.00 97.62 164 TYR A C 1
ATOM 1284 O O . TYR A 1 164 ? -8.527 -1.568 20.192 1.00 97.62 164 TYR A O 1
ATOM 1292 N N . SER A 1 165 ? -8.455 -3.671 19.409 1.00 97.00 165 SER A N 1
ATOM 1293 C CA . SER A 1 165 ? -7.425 -3.423 18.406 1.00 97.00 165 SER A CA 1
ATOM 1294 C C . SER A 1 165 ? -8.105 -3.234 17.053 1.00 97.00 165 SER A C 1
ATOM 1296 O O . SER A 1 165 ? -8.860 -4.097 16.603 1.00 97.00 165 SER A O 1
ATOM 1298 N N . VAL A 1 166 ? -7.811 -2.120 16.396 1.00 97.56 166 VAL A N 1
ATOM 1299 C CA . VAL A 1 166 ? -8.201 -1.819 15.018 1.00 97.56 166 VAL A CA 1
ATOM 1300 C C . VAL A 1 166 ? -6.970 -1.994 14.144 1.00 97.56 166 VAL A C 1
ATOM 1302 O O . VAL A 1 166 ? -5.883 -1.568 14.524 1.00 97.56 166 VAL A O 1
ATOM 1305 N N . LYS A 1 167 ? -7.125 -2.622 12.984 1.00 95.25 167 LYS A N 1
ATOM 1306 C CA . LYS A 1 167 ? -6.038 -2.891 12.046 1.00 95.25 167 LYS A CA 1
ATOM 1307 C C . LYS A 1 167 ? -6.445 -2.518 10.635 1.00 95.25 167 LYS A C 1
ATOM 1309 O O . LYS A 1 167 ? -7.562 -2.823 10.211 1.00 95.25 167 LYS A O 1
ATOM 1314 N N . VAL A 1 168 ? -5.491 -1.966 9.899 1.00 95.69 168 VAL A N 1
ATOM 1315 C CA . VAL A 1 168 ? -5.535 -1.893 8.440 1.00 95.69 168 VAL A CA 1
ATOM 1316 C C . VAL A 1 168 ? -4.449 -2.783 7.849 1.00 95.69 168 VAL A C 1
ATOM 1318 O O . VAL A 1 168 ? -3.355 -2.894 8.402 1.00 95.69 168 VAL A O 1
ATOM 1321 N N . ARG A 1 169 ? -4.773 -3.430 6.733 1.00 91.50 169 ARG A N 1
ATOM 1322 C CA . ARG A 1 169 ? -3.822 -4.087 5.839 1.00 91.50 169 ARG A CA 1
ATOM 1323 C C . ARG A 1 169 ? -3.897 -3.416 4.481 1.00 91.50 169 ARG A C 1
ATOM 1325 O O . ARG A 1 169 ? -5.012 -3.177 4.010 1.00 91.50 169 ARG A O 1
ATOM 1332 N N . ILE A 1 170 ? -2.748 -3.155 3.870 1.00 88.56 170 ILE A N 1
ATOM 1333 C CA . ILE A 1 170 ? -2.682 -2.777 2.460 1.00 88.56 170 ILE A CA 1
ATOM 1334 C C . ILE A 1 170 ? -2.106 -3.917 1.632 1.00 88.56 170 ILE A C 1
ATOM 1336 O O . ILE A 1 170 ? -1.284 -4.688 2.120 1.00 88.56 170 ILE A O 1
ATOM 1340 N N . PHE A 1 171 ? -2.583 -4.023 0.400 1.00 83.88 171 PHE A N 1
ATOM 1341 C CA . PHE A 1 171 ? -2.189 -5.032 -0.569 1.00 83.88 171 PHE A CA 1
ATOM 1342 C C . PHE A 1 171 ? -1.756 -4.318 -1.840 1.00 83.88 171 PHE A C 1
ATOM 1344 O O . PHE A 1 171 ? -2.442 -3.40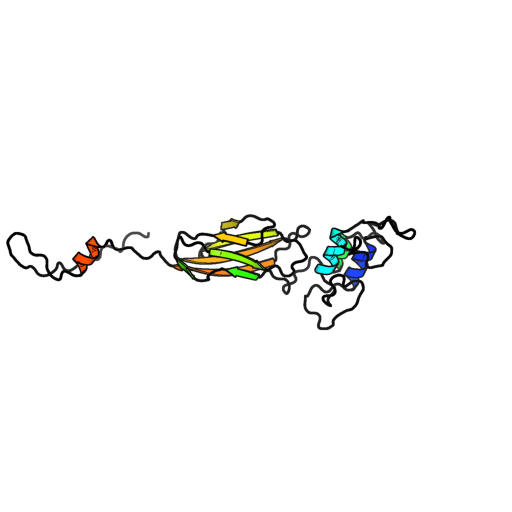1 -2.305 1.00 83.88 171 PHE A O 1
ATOM 1351 N N . TYR A 1 172 ? -0.635 -4.759 -2.393 1.00 76.94 172 TYR A N 1
ATOM 1352 C CA . TYR A 1 172 ? -0.143 -4.325 -3.689 1.00 76.94 172 TYR A CA 1
ATOM 1353 C C . TYR A 1 172 ? -0.283 -5.510 -4.656 1.00 76.94 172 TYR A C 1
ATOM 1355 O O . TYR A 1 172 ? 0.229 -6.581 -4.379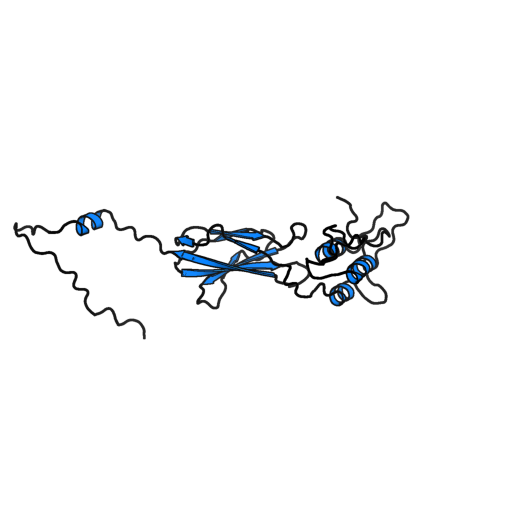 1.00 76.94 172 TYR A O 1
ATOM 1363 N N . ASP A 1 173 ? -1.066 -5.371 -5.728 1.00 61.72 173 ASP A N 1
ATOM 1364 C CA . ASP A 1 173 ? -1.735 -6.498 -6.417 1.00 61.72 173 ASP A CA 1
ATOM 1365 C C . ASP A 1 173 ? -0.794 -7.556 -7.040 1.00 61.72 173 ASP A C 1
ATOM 1367 O O . ASP A 1 173 ? -1.217 -8.664 -7.368 1.00 61.72 173 ASP A O 1
ATOM 1371 N N . GLU A 1 174 ? 0.495 -7.245 -7.165 1.00 54.50 174 GLU A N 1
ATOM 1372 C CA . GLU A 1 174 ? 1.510 -8.121 -7.762 1.00 54.50 174 GLU A CA 1
ATOM 1373 C C . GLU A 1 174 ? 2.277 -8.961 -6.733 1.00 54.50 174 GLU A C 1
ATOM 1375 O O . GLU A 1 174 ? 2.947 -9.931 -7.086 1.00 54.50 174 GLU A O 1
ATOM 1380 N N . VAL A 1 175 ? 2.144 -8.631 -5.449 1.00 51.66 175 VAL A N 1
ATOM 1381 C CA . VAL A 1 175 ? 2.812 -9.307 -4.337 1.00 51.66 175 VAL A CA 1
ATOM 1382 C C . VAL A 1 175 ? 1.805 -9.466 -3.212 1.00 51.66 175 VAL A C 1
ATOM 1384 O O . VAL A 1 175 ? 1.165 -8.512 -2.788 1.00 51.66 175 VAL A O 1
ATOM 1387 N N . GLU A 1 176 ? 1.654 -10.661 -2.645 1.00 55.19 176 GLU A N 1
ATOM 1388 C CA . GLU A 1 176 ? 0.837 -10.860 -1.431 1.00 55.19 176 GLU A CA 1
ATOM 1389 C C . GLU A 1 176 ? 1.484 -10.214 -0.182 1.00 55.19 176 GLU A C 1
ATOM 1391 O O . GLU A 1 176 ? 1.383 -10.721 0.935 1.00 55.19 176 GLU A O 1
ATOM 1396 N N . TYR A 1 177 ? 2.191 -9.104 -0.377 1.00 59.62 177 TYR A N 1
ATOM 1397 C CA . TYR A 1 177 ? 2.886 -8.336 0.621 1.00 59.62 177 TYR A CA 1
ATOM 1398 C C . TYR A 1 177 ? 1.882 -7.486 1.401 1.00 59.62 177 TYR A C 1
ATOM 1400 O O . TYR A 1 177 ? 1.028 -6.805 0.829 1.00 59.62 177 TYR A O 1
ATOM 1408 N N . VAL A 1 178 ? 1.960 -7.572 2.727 1.00 62.25 178 VAL A N 1
ATOM 1409 C CA . VAL A 1 178 ? 0.977 -6.993 3.643 1.00 62.25 178 VAL A CA 1
ATOM 1410 C C . VAL A 1 178 ? 1.690 -6.042 4.589 1.00 62.25 178 VAL A C 1
ATOM 1412 O O . VAL A 1 178 ? 2.192 -6.461 5.633 1.00 62.25 178 VAL A O 1
ATOM 1415 N N . TRP A 1 179 ? 1.680 -4.751 4.267 1.00 81.06 179 TRP A N 1
ATOM 1416 C CA . TRP A 1 179 ? 1.960 -3.730 5.276 1.00 81.06 179 TRP A CA 1
ATOM 1417 C C . TRP A 1 179 ? 0.731 -3.533 6.164 1.00 81.06 179 TRP A C 1
ATOM 1419 O O . TRP A 1 179 ? -0.416 -3.666 5.716 1.00 81.06 179 TRP A O 1
ATOM 1429 N N . GLN A 1 180 ? 0.964 -3.237 7.443 1.00 88.81 180 GLN A N 1
ATOM 1430 C CA . GLN A 1 180 ? -0.110 -3.084 8.416 1.00 88.81 180 GLN A CA 1
ATOM 1431 C C . GLN A 1 180 ? 0.229 -2.104 9.537 1.00 88.81 180 GLN A C 1
ATOM 1433 O O . GLN A 1 180 ? 1.333 -2.089 10.083 1.00 88.81 180 GLN A O 1
ATOM 1438 N N . ASP A 1 181 ? -0.804 -1.403 9.994 1.00 91.94 181 ASP A N 1
ATOM 1439 C CA . ASP A 1 181 ? -0.779 -0.639 11.237 1.00 91.94 181 ASP A CA 1
ATOM 1440 C C . ASP A 1 181 ? -1.957 -1.032 12.125 1.00 91.94 181 ASP A C 1
ATOM 1442 O O . ASP A 1 181 ? -3.007 -1.489 11.656 1.00 91.94 181 ASP A O 1
ATOM 1446 N N . ASN A 1 182 ? -1.738 -0.922 13.433 1.00 94.06 182 ASN A N 1
ATOM 1447 C CA . ASN A 1 182 ? -2.694 -1.295 14.458 1.00 94.06 182 ASN A CA 1
ATOM 1448 C C . ASN A 1 182 ? -2.838 -0.138 15.450 1.00 94.06 182 ASN A C 1
ATOM 1450 O O . ASN A 1 182 ? -1.855 0.336 16.019 1.00 94.06 182 ASN A O 1
ATOM 1454 N N . LYS A 1 183 ? -4.078 0.266 15.719 1.00 96.06 183 LYS A N 1
ATOM 1455 C CA . LYS A 1 183 ? -4.420 1.256 16.744 1.00 96.06 183 LYS A CA 1
ATOM 1456 C C . LYS A 1 183 ? -5.296 0.632 17.816 1.00 96.06 183 LYS A C 1
ATOM 1458 O O . LYS A 1 183 ? -5.978 -0.365 17.584 1.00 96.06 183 LYS A O 1
ATOM 1463 N N . MET A 1 184 ? -5.267 1.236 18.993 1.00 96.62 184 MET A N 1
ATOM 1464 C CA . MET A 1 184 ? -6.192 0.911 20.070 1.00 96.62 184 MET A CA 1
ATOM 1465 C C . MET A 1 184 ? -7.382 1.865 20.012 1.00 96.62 184 MET A C 1
ATOM 1467 O O . MET A 1 184 ? -7.201 3.046 19.727 1.00 96.62 184 MET A O 1
ATOM 1471 N N . LEU A 1 185 ? -8.570 1.338 20.286 1.00 97.88 185 LEU A N 1
ATOM 1472 C CA . LEU A 1 185 ? -9.801 2.100 20.454 1.00 97.88 185 LEU A CA 1
ATOM 1473 C C . LEU A 1 185 ? -10.470 1.656 21.754 1.00 97.88 185 LEU A C 1
ATOM 1475 O O . LEU A 1 185 ? -10.760 0.468 21.928 1.00 97.88 185 LEU A O 1
ATOM 1479 N N . THR A 1 186 ? -10.773 2.615 22.622 1.00 98.06 186 THR A N 1
ATOM 1480 C CA . THR A 1 186 ? -11.549 2.373 23.838 1.00 98.06 186 THR A CA 1
ATOM 1481 C C . THR A 1 186 ? -13.022 2.678 23.578 1.00 98.06 186 THR A C 1
ATOM 1483 O O . THR A 1 186 ? -13.387 3.793 23.208 1.00 98.06 186 THR A O 1
ATOM 1486 N N . VAL A 1 187 ? -13.894 1.696 23.808 1.00 97.81 187 VAL A N 1
ATOM 1487 C CA . VAL A 1 187 ? -15.348 1.865 23.705 1.00 97.81 187 VAL A CA 1
ATOM 1488 C C . VAL A 1 187 ? -15.952 1.914 25.102 1.00 97.81 187 VAL A C 1
ATOM 1490 O O . VAL A 1 187 ? -15.939 0.922 25.833 1.00 97.81 187 VAL A O 1
ATOM 1493 N N . THR A 1 188 ? -16.513 3.057 25.484 1.00 97.06 188 THR A N 1
ATOM 1494 C CA . THR A 1 188 ? -17.153 3.248 26.789 1.00 97.06 188 THR A CA 1
ATOM 1495 C C . THR A 1 188 ? -18.612 2.774 26.767 1.00 97.06 188 THR A C 1
ATOM 1497 O O . THR A 1 188 ? -19.266 2.772 25.718 1.00 97.06 188 THR A O 1
ATOM 1500 N N . PRO A 1 189 ? -19.167 2.324 27.907 1.00 94.75 189 PRO A N 1
ATOM 1501 C CA . PRO A 1 189 ? -20.571 1.939 27.978 1.00 94.75 189 PRO A CA 1
ATOM 1502 C C . PRO A 1 189 ? -21.482 3.139 27.721 1.00 94.75 189 PRO A C 1
ATOM 1504 O O . PRO A 1 189 ? -21.201 4.248 28.175 1.00 94.75 189 PRO A O 1
ATOM 1507 N N . LYS A 1 190 ? -22.619 2.896 27.056 1.00 88.50 190 LYS A N 1
ATOM 1508 C CA . LYS A 1 190 ? -23.673 3.910 26.945 1.00 88.50 190 LYS A CA 1
ATOM 1509 C C . LYS A 1 190 ? -24.087 4.367 28.348 1.00 88.50 190 LYS A C 1
ATOM 1511 O O . LYS A 1 190 ? -24.316 3.503 29.205 1.00 88.50 190 LYS A O 1
ATOM 1516 N N . PRO A 1 191 ? -24.244 5.680 28.586 1.00 80.00 191 PRO A N 1
ATOM 1517 C CA . PRO A 1 191 ? -24.768 6.157 29.852 1.00 80.00 191 PRO A CA 1
ATOM 1518 C C . PRO A 1 191 ? -26.130 5.512 30.125 1.00 80.00 191 PRO A C 1
ATOM 1520 O O . PRO A 1 191 ? -27.014 5.491 29.263 1.00 80.00 191 PRO A O 1
ATOM 1523 N N . VAL A 1 192 ? -26.307 4.974 31.331 1.00 76.81 192 VAL A N 1
ATOM 1524 C CA . VAL A 1 192 ? -27.607 4.460 31.766 1.00 76.81 192 VAL A CA 1
ATOM 1525 C C . VAL A 1 192 ? -28.548 5.652 31.906 1.00 76.81 192 VAL A C 1
ATOM 1527 O O . VAL A 1 192 ? -28.382 6.479 32.800 1.00 76.81 192 VAL A O 1
ATOM 1530 N N . VAL A 1 193 ? -29.542 5.747 31.022 1.00 73.75 193 VAL A N 1
ATOM 1531 C CA . VAL A 1 193 ? -30.612 6.738 31.155 1.00 73.75 193 VAL A CA 1
ATOM 1532 C C . VAL A 1 193 ? -31.526 6.274 32.283 1.00 73.75 193 VAL A C 1
ATOM 1534 O O . VAL A 1 193 ? -32.343 5.372 32.097 1.00 73.75 193 VAL A O 1
ATOM 1537 N N . ILE A 1 194 ? -31.375 6.869 33.464 1.00 70.25 194 ILE A N 1
ATOM 1538 C CA . ILE A 1 194 ? -32.333 6.695 34.554 1.00 70.25 194 ILE A CA 1
ATOM 1539 C C . ILE A 1 194 ? -33.612 7.437 34.128 1.00 70.25 194 ILE A C 1
ATOM 1541 O O . ILE A 1 194 ? -33.542 8.635 33.850 1.00 70.25 194 ILE A O 1
ATOM 1545 N N . PRO A 1 195 ? -34.774 6.766 34.015 1.00 72.25 195 PRO A N 1
ATOM 1546 C CA . PRO A 1 195 ? -36.038 7.447 33.763 1.00 72.25 195 PRO A CA 1
ATOM 1547 C C . PRO A 1 195 ? -36.250 8.549 34.803 1.00 72.25 195 PRO A C 1
ATOM 1549 O O . PRO A 1 195 ? -36.089 8.283 35.991 1.00 72.25 195 PRO A O 1
ATOM 1552 N N . GLU A 1 196 ? -36.680 9.743 34.387 1.00 64.88 196 GLU A N 1
ATOM 1553 C CA . GLU A 1 196 ? -36.935 10.882 35.296 1.00 64.88 196 GLU A CA 1
ATOM 1554 C C . GLU A 1 196 ? -37.845 10.501 36.485 1.00 64.88 196 GLU A C 1
ATOM 1556 O O . GLU A 1 196 ? -37.698 11.016 37.587 1.00 64.88 196 GLU A O 1
ATOM 1561 N N . ALA A 1 197 ? -38.737 9.520 36.296 1.00 59.53 197 ALA A N 1
ATOM 1562 C CA . ALA A 1 197 ? -39.608 8.982 37.341 1.00 59.53 197 ALA A CA 1
ATOM 1563 C C . ALA A 1 197 ? -38.882 8.225 38.479 1.00 59.53 197 ALA A C 1
ATOM 1565 O O . ALA A 1 197 ? -39.466 8.048 39.544 1.00 59.53 197 ALA A O 1
ATOM 1566 N N . LEU A 1 198 ? -37.651 7.746 38.266 1.00 57.31 198 LEU A N 1
ATOM 1567 C CA . LEU A 1 198 ? -36.817 7.115 39.300 1.00 57.31 198 LEU A CA 1
ATOM 1568 C C . LEU A 1 198 ? -35.898 8.124 40.006 1.00 57.31 198 LEU A C 1
ATOM 1570 O O . LEU A 1 198 ? -35.500 7.880 41.144 1.00 57.31 198 LEU A O 1
ATOM 1574 N N . ASP A 1 199 ? -35.600 9.260 39.372 1.00 56.34 199 ASP A N 1
ATOM 1575 C CA . ASP A 1 199 ? -34.768 10.321 39.956 1.00 56.34 199 ASP A CA 1
ATOM 1576 C C . ASP A 1 199 ? -35.490 10.995 41.142 1.00 56.34 199 ASP A C 1
ATOM 1578 O O . ASP A 1 199 ? -34.904 11.223 42.205 1.00 56.34 199 ASP A O 1
ATOM 1582 N N . ASP A 1 200 ? -36.813 11.160 41.015 1.00 56.41 200 ASP A N 1
ATOM 1583 C CA . ASP A 1 200 ? -37.706 11.708 42.049 1.00 56.41 200 ASP A CA 1
ATOM 1584 C C . ASP A 1 200 ? -37.853 10.770 43.273 1.00 56.41 200 ASP A C 1
ATOM 1586 O O . ASP A 1 200 ? -38.068 11.221 44.397 1.00 56.41 200 ASP A O 1
ATOM 1590 N N . LEU A 1 201 ? -37.663 9.454 43.087 1.00 54.75 201 LEU A N 1
ATOM 1591 C CA . LEU A 1 201 ? -37.680 8.461 44.176 1.00 54.75 201 LEU A CA 1
ATOM 1592 C C . LEU A 1 201 ? -36.344 8.382 44.928 1.00 54.75 201 LEU A C 1
ATOM 1594 O O . LEU A 1 201 ? -36.324 7.980 46.091 1.00 54.75 201 LEU A O 1
ATOM 1598 N N . SER A 1 202 ? -35.236 8.757 44.279 1.00 53.59 202 SER A N 1
ATOM 1599 C CA . SER A 1 202 ? -33.907 8.804 44.906 1.00 53.59 202 SER A CA 1
ATOM 1600 C C . SER A 1 202 ? -33.715 10.041 45.795 1.00 53.59 202 SER A C 1
ATOM 1602 O O . SER A 1 202 ? -32.916 10.014 46.728 1.00 53.59 202 SER A O 1
ATOM 1604 N N . SER A 1 203 ? -34.489 11.102 45.533 1.00 51.78 203 SER A N 1
ATOM 1605 C CA . SER A 1 203 ? -34.457 12.371 46.272 1.00 51.78 203 SER A CA 1
ATOM 1606 C C . SER A 1 203 ? -35.488 12.457 47.406 1.00 51.78 203 SER A C 1
ATOM 1608 O O . SER A 1 203 ? -35.503 13.440 48.151 1.00 51.78 203 SER A O 1
ATOM 1610 N N . SER A 1 204 ? -36.370 11.462 47.561 1.00 50.09 204 SER A N 1
ATOM 1611 C CA . SER A 1 204 ? -37.351 11.448 48.647 1.00 50.09 204 SER A CA 1
ATOM 1612 C C . SER A 1 204 ? -36.793 10.719 49.873 1.00 50.09 204 SER A C 1
ATOM 1614 O O . SER A 1 204 ? -36.807 9.491 49.931 1.00 50.09 204 SER A O 1
ATOM 1616 N N . ASP A 1 205 ? -36.376 11.466 50.898 1.00 50.31 205 ASP A N 1
ATOM 1617 C CA . ASP A 1 205 ? -35.936 10.900 52.190 1.00 50.31 205 ASP A CA 1
ATOM 1618 C C . ASP A 1 205 ? -37.062 10.179 52.972 1.00 50.31 205 ASP A C 1
ATOM 1620 O O . ASP A 1 205 ? -36.816 9.604 54.033 1.00 50.31 205 ASP A O 1
ATOM 1624 N N . TYR A 1 206 ? -38.310 10.204 52.481 1.00 51.25 206 TYR A N 1
ATOM 1625 C CA . TYR A 1 206 ? -39.479 9.639 53.158 1.00 51.25 206 TYR A CA 1
ATOM 1626 C C . TYR A 1 206 ? -40.581 9.234 52.170 1.00 51.25 206 TYR A C 1
ATOM 1628 O O . TYR A 1 206 ? -40.970 10.026 51.312 1.00 51.25 206 TYR A O 1
ATOM 1636 N N . TYR A 1 207 ? -41.185 8.058 52.376 1.00 50.34 207 TYR A N 1
ATOM 1637 C CA . TYR A 1 207 ? -42.513 7.741 51.838 1.00 50.34 207 TYR A CA 1
ATOM 1638 C C . TYR A 1 207 ? -43.561 7.935 52.941 1.00 50.34 207 TYR A C 1
ATOM 1640 O O . TYR A 1 207 ? -43.401 7.437 54.056 1.00 50.34 207 TYR A O 1
ATOM 1648 N N . VAL A 1 208 ? -44.648 8.649 52.636 1.00 46.62 208 VAL A N 1
ATOM 1649 C CA . VAL A 1 208 ? -45.824 8.729 53.516 1.00 46.62 208 VAL A CA 1
ATOM 1650 C C . VAL A 1 208 ? -46.676 7.491 53.255 1.00 46.62 208 VAL A C 1
ATOM 1652 O O . VAL A 1 208 ? -47.264 7.358 52.179 1.00 46.62 208 VAL A O 1
ATOM 1655 N N . ALA A 1 209 ? -46.747 6.574 54.220 1.00 49.47 209 ALA A N 1
ATOM 1656 C CA . ALA A 1 209 ? -47.697 5.473 54.141 1.00 49.47 209 ALA A CA 1
ATOM 1657 C C . ALA A 1 209 ? -49.127 6.045 54.138 1.00 49.47 209 ALA 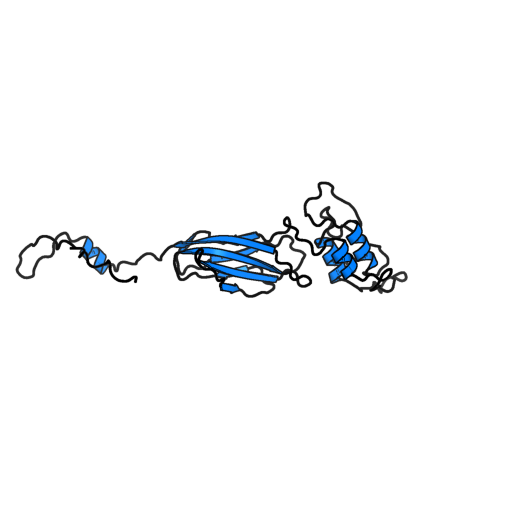A C 1
ATOM 1659 O O . ALA A 1 209 ? -49.415 7.040 54.805 1.00 49.47 209 ALA A O 1
ATOM 1660 N N . GLY A 1 210 ? -50.043 5.432 53.380 1.00 47.94 210 GLY A N 1
ATOM 1661 C CA . GLY A 1 210 ? -51.429 5.905 53.212 1.00 47.94 210 GLY A CA 1
ATOM 1662 C C . GLY A 1 210 ? -52.275 5.961 54.498 1.00 47.94 210 GLY A C 1
ATOM 1663 O O . GLY A 1 210 ? -53.448 6.318 54.439 1.00 47.94 210 GLY A O 1
ATOM 1664 N N . ASP A 1 211 ? -51.695 5.618 55.648 1.00 55.84 211 ASP A N 1
ATOM 1665 C CA . ASP A 1 211 ? -52.256 5.754 56.993 1.00 55.84 211 ASP A CA 1
ATOM 1666 C C . ASP A 1 211 ? -51.760 7.009 57.748 1.00 55.84 211 ASP A C 1
ATOM 1668 O O . ASP A 1 211 ? -52.161 7.241 58.889 1.00 55.84 211 ASP A O 1
ATOM 1672 N N . GLY A 1 212 ? -50.920 7.839 57.116 1.00 52.34 212 GLY A N 1
ATOM 1673 C CA . GLY A 1 212 ? -50.365 9.063 57.697 1.00 52.34 212 GLY A CA 1
ATOM 1674 C C . GLY A 1 212 ? -49.151 8.846 58.604 1.00 52.34 212 GLY A C 1
ATOM 1675 O O . GLY A 1 212 ? -48.734 9.788 59.281 1.00 52.34 212 GLY A O 1
ATOM 1676 N N . SER A 1 213 ? -48.576 7.640 58.635 1.00 47.00 213 SER A N 1
ATOM 1677 C CA . SER A 1 213 ? -47.329 7.373 59.353 1.00 47.00 213 SER A CA 1
ATOM 1678 C C . SER A 1 213 ? -46.093 7.671 58.488 1.00 47.00 213 SER A C 1
ATOM 1680 O O . SER A 1 213 ? -46.057 7.406 57.285 1.00 47.00 213 SER A O 1
ATOM 1682 N N . ILE A 1 214 ? -45.072 8.262 59.117 1.00 46.16 214 ILE A N 1
ATOM 1683 C CA . ILE A 1 214 ? -43.727 8.429 58.550 1.00 46.16 214 ILE A CA 1
ATOM 1684 C C . ILE A 1 214 ? -42.875 7.231 58.981 1.00 46.16 214 ILE A C 1
ATOM 1686 O O . ILE A 1 214 ? -42.646 7.047 60.178 1.00 46.16 214 ILE A O 1
ATOM 1690 N N . SER A 1 215 ? -42.411 6.411 58.035 1.00 53.44 215 SER A N 1
ATOM 1691 C CA . SER A 1 215 ? -41.410 5.373 58.314 1.00 53.44 215 SER A CA 1
ATOM 1692 C C . SER A 1 215 ? -40.030 5.822 57.842 1.00 53.44 215 SER A C 1
ATOM 1694 O O . SER A 1 215 ? -39.908 6.571 56.874 1.00 53.44 215 SER A O 1
ATOM 1696 N N . ALA A 1 216 ? -38.985 5.352 58.525 1.00 48.34 216 ALA A N 1
ATOM 1697 C CA . ALA A 1 216 ? -37.614 5.460 58.033 1.00 48.34 216 ALA A CA 1
ATOM 1698 C C . ALA A 1 216 ? -37.485 4.780 56.650 1.00 48.34 216 ALA A C 1
ATOM 1700 O O . ALA A 1 216 ? -38.280 3.874 56.357 1.00 48.34 216 ALA A O 1
ATOM 1701 N N . PRO A 1 217 ? -36.525 5.206 55.807 1.00 47.94 217 PRO A N 1
ATOM 1702 C CA . PRO A 1 217 ? -36.315 4.606 54.495 1.00 47.94 217 PRO A CA 1
ATOM 1703 C C . PRO A 1 217 ? -36.015 3.108 54.619 1.00 47.94 217 PRO A C 1
ATOM 1705 O O . PRO A 1 217 ? -35.375 2.662 55.573 1.00 47.94 217 PRO A O 1
ATOM 1708 N N . LEU A 1 218 ? -36.497 2.330 53.647 1.00 46.88 218 LEU A N 1
ATOM 1709 C CA . LEU A 1 218 ? -36.067 0.948 53.454 1.00 46.88 218 LEU A CA 1
ATOM 1710 C C . LEU A 1 218 ? -34.556 0.969 53.204 1.00 46.88 218 LEU A C 1
ATOM 1712 O O . LEU A 1 218 ? -34.115 1.472 52.173 1.00 46.88 218 LEU A O 1
ATOM 1716 N N . GLU A 1 219 ? -33.766 0.445 54.142 1.00 43.38 219 GLU A N 1
ATOM 1717 C CA . GLU A 1 219 ? -32.375 0.113 53.847 1.00 43.38 219 GLU A CA 1
ATOM 1718 C C . GLU A 1 219 ? -32.379 -0.871 52.676 1.00 43.38 219 GLU A C 1
ATOM 1720 O O . GLU A 1 219 ? -33.028 -1.921 52.727 1.00 43.38 219 GLU A O 1
ATOM 1725 N N . LEU A 1 220 ? -31.675 -0.514 51.602 1.00 39.78 220 LEU A N 1
ATOM 1726 C CA . LEU A 1 220 ? -31.371 -1.437 50.523 1.00 39.78 220 LEU A CA 1
ATOM 1727 C C . LEU A 1 220 ? -30.452 -2.517 51.106 1.00 39.78 220 LEU A C 1
ATOM 1729 O O . LEU A 1 220 ? -29.232 -2.371 51.123 1.00 39.78 220 LEU A O 1
ATOM 1733 N N . VAL A 1 221 ? -31.040 -3.588 51.637 1.00 40.88 221 VAL A N 1
ATOM 1734 C CA . VAL A 1 221 ? -30.291 -4.786 52.005 1.00 40.88 221 VAL A CA 1
ATOM 1735 C C . VAL A 1 221 ? -29.859 -5.425 50.694 1.00 40.88 221 VAL A C 1
ATOM 1737 O O . VAL A 1 221 ? -30.636 -6.117 50.037 1.00 40.88 221 VAL A O 1
ATOM 1740 N N . VAL A 1 222 ? -28.625 -5.143 50.280 1.00 41.91 222 VAL A N 1
ATOM 1741 C CA . VAL A 1 222 ? -27.943 -5.942 49.266 1.00 41.91 222 VAL A CA 1
ATOM 1742 C C . VAL A 1 222 ? -27.783 -7.326 49.887 1.00 41.91 222 VAL A C 1
ATOM 1744 O O . VAL A 1 222 ? -26.949 -7.523 50.766 1.00 41.91 222 VAL A O 1
ATOM 1747 N N . GLY A 1 223 ? -28.674 -8.252 49.531 1.00 35.16 223 GLY A N 1
ATOM 1748 C CA . GLY A 1 223 ? -28.568 -9.639 49.966 1.00 35.16 223 GLY A CA 1
ATOM 1749 C C . GLY A 1 223 ? -27.266 -10.240 49.441 1.00 35.16 223 GLY A C 1
ATOM 1750 O O . GLY A 1 223 ? -26.927 -10.040 48.278 1.00 35.16 223 GLY A O 1
ATOM 1751 N N . GLU A 1 224 ? -26.554 -10.975 50.292 1.00 45.09 224 GLU A N 1
ATOM 1752 C CA . GLU A 1 224 ? -25.277 -11.649 50.003 1.00 45.09 224 GLU A CA 1
ATOM 1753 C C . GLU A 1 224 ? -25.382 -12.815 48.986 1.00 45.09 224 GLU A C 1
ATOM 1755 O O . GLU A 1 224 ? -24.474 -13.631 48.901 1.00 45.09 224 GLU A O 1
ATOM 1760 N N . ASP A 1 225 ? -26.432 -12.893 48.162 1.00 47.50 225 ASP A N 1
ATOM 1761 C CA . ASP A 1 225 ? -26.673 -14.013 47.234 1.00 47.50 225 ASP A CA 1
ATOM 1762 C C . ASP A 1 225 ? -26.466 -13.618 45.757 1.00 47.50 225 ASP A C 1
ATOM 1764 O O . ASP A 1 225 ? -27.315 -13.863 44.898 1.00 47.50 225 ASP A O 1
ATOM 1768 N N . ALA A 1 226 ? -25.329 -12.989 45.442 1.00 43.72 226 ALA A N 1
ATOM 1769 C CA . ALA A 1 226 ? -24.889 -12.759 44.057 1.00 43.72 226 ALA A CA 1
ATOM 1770 C C . ALA A 1 226 ? -23.516 -13.391 43.736 1.00 43.72 226 ALA A C 1
ATOM 1772 O O . ALA A 1 226 ? -22.881 -13.019 42.753 1.00 43.72 226 ALA A O 1
ATOM 1773 N N . GLU A 1 227 ? -23.074 -14.373 44.528 1.00 42.91 227 GLU A N 1
ATOM 1774 C CA . GLU A 1 227 ? -21.965 -15.279 44.192 1.00 42.91 227 GLU A CA 1
ATOM 1775 C C . GLU A 1 227 ? -22.495 -16.693 43.890 1.00 42.91 227 GLU A C 1
ATOM 1777 O O . GLU A 1 227 ? -22.242 -17.624 44.641 1.00 42.91 227 GLU A O 1
ATOM 1782 N N . GLU A 1 228 ? -23.232 -16.894 42.793 1.00 44.03 228 GLU A N 1
ATOM 1783 C CA . GLU A 1 228 ? -23.306 -18.230 42.169 1.00 44.03 228 GLU A CA 1
ATOM 1784 C C . GLU A 1 228 ? -23.856 -18.166 40.735 1.00 44.03 228 GLU A C 1
ATOM 1786 O O . GLU A 1 228 ? -25.036 -18.399 40.486 1.00 44.03 228 GLU A O 1
ATOM 1791 N N . ALA A 1 229 ? -22.994 -17.842 39.763 1.00 36.69 229 ALA A N 1
ATOM 1792 C CA . ALA A 1 229 ? -23.224 -18.187 38.354 1.00 36.69 229 ALA A CA 1
ATOM 1793 C C . ALA A 1 229 ? -21.946 -18.116 37.492 1.00 36.69 229 ALA A C 1
ATOM 1795 O O . ALA A 1 229 ? -21.984 -17.559 36.400 1.00 36.69 229 ALA A O 1
ATOM 1796 N N . ILE A 1 230 ? -20.818 -18.680 37.942 1.00 36.72 230 ILE A N 1
ATOM 1797 C CA . ILE A 1 230 ? -19.757 -19.133 37.023 1.00 36.72 230 ILE A CA 1
ATOM 1798 C C . ILE A 1 230 ? -19.126 -20.398 37.621 1.00 36.72 230 ILE A C 1
ATOM 1800 O O . ILE A 1 230 ? -18.373 -20.324 38.590 1.00 36.72 230 ILE A O 1
ATOM 1804 N N . ALA A 1 231 ? -19.492 -21.553 37.068 1.00 36.84 231 ALA A N 1
ATOM 1805 C CA . ALA A 1 231 ? -18.827 -22.839 37.269 1.00 36.84 231 ALA A CA 1
ATOM 1806 C C . ALA A 1 231 ? -18.172 -23.261 35.952 1.00 36.84 231 ALA A C 1
ATOM 1808 O O . ALA A 1 231 ? -18.773 -22.962 34.893 1.00 36.84 231 ALA A O 1
#

pLDDT: mean 81.8, std 18.52, range [35.16, 98.62]